Protein AF-A0A0J7YQX0-F1 (afdb_monomer)

Radius of gyration: 17.95 Å; Cα contacts (8 Å, |Δi|>4): 241; chains: 1; bounding box: 40×37×51 Å

InterPro domains:
  IPR007428 MlaA lipoprotein [PF04333] (1-190)
  IPR007428 MlaA lipoprotein [PR01805] (16-32)
  IPR007428 MlaA lipoprotein [PR01805] (67-84)
  IPR007428 MlaA lipoprotein [PR01805] (103-120)
  IPR007428 MlaA lipoprotein [PTHR30035] (2-198)

Foldseek 3Di:
DVVQQVVLVVLQVVCCVVPQVVLLVVCLVPPDPLQLLLLVQLVLLLLLQQVLVLCVLLVNNVLSVLSVVQNVCCVPVVVNRSRRVSVVVVRDDADGWQLLSCVSVPNDQADWHQHRPVGTGGPSVVVGVVVSVVPRVLVVPPPVVVSVVSVVSVSSSVVNVCVVVVVVLVVPPPDSSVVRNVVVVVVSQCRSVVNDHDDDDPPD

Mean predicted aligned error: 3.59 Å

Organism: Beta vulgaris subsp. vulgaris (NCBI:txid3555)

Solvent-accessible surface area (backbone atoms only — not comparable to full-atom values): 10814 Å² total; per-residue (Å²): 109,63,70,61,26,53,55,27,42,52,54,32,51,53,47,33,64,73,45,50,50,54,52,9,50,52,47,55,76,74,45,57,68,71,56,53,48,20,55,52,31,29,55,45,37,61,47,27,56,52,19,17,51,27,26,44,75,63,70,35,58,71,58,14,54,30,20,47,48,31,34,54,37,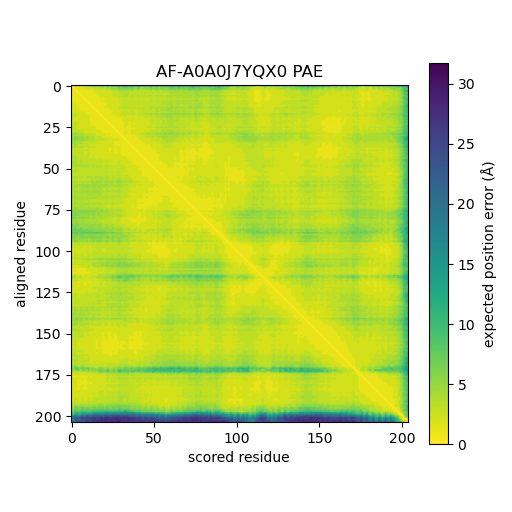9,42,62,81,11,59,59,7,38,35,71,49,23,57,80,72,69,42,64,82,79,90,43,43,52,28,38,35,40,38,65,75,67,48,66,52,69,60,73,43,38,42,62,90,77,42,79,37,29,50,37,42,51,57,12,50,50,53,51,55,72,69,34,71,65,74,71,45,81,57,57,72,60,32,53,50,53,52,49,51,52,53,36,53,52,48,33,73,40,47,68,60,49,52,53,42,68,75,68,43,94,50,56,66,62,52,52,48,53,54,47,54,54,49,53,48,27,59,46,36,77,74,61,53,76,82,82,66,97,86,118

Structure (mmCIF, N/CA/C/O backbone):
data_AF-A0A0J7YQX0-F1
#
_entry.id   AF-A0A0J7YQX0-F1
#
loop_
_atom_site.group_PDB
_atom_site.id
_atom_site.type_symbol
_atom_site.label_atom_id
_atom_site.label_alt_id
_atom_site.label_comp_id
_atom_site.label_asym_id
_atom_site.label_entity_id
_atom_site.label_seq_id
_atom_site.pdbx_PDB_ins_code
_atom_site.Cartn_x
_atom_site.Cartn_y
_atom_site.Cartn_z
_atom_site.occupancy
_atom_site.B_iso_or_equiv
_atom_site.auth_seq_id
_atom_site.auth_comp_id
_atom_site.auth_asym_id
_atom_site.auth_atom_id
_atom_site.pdbx_PDB_model_num
ATOM 1 N N . ILE A 1 1 ? -3.215 -10.839 -23.084 1.00 91.50 1 ILE A N 1
ATOM 2 C CA . ILE A 1 1 ? -3.671 -12.038 -22.327 1.00 91.50 1 ILE A CA 1
ATOM 3 C C . ILE A 1 1 ? -5.006 -11.794 -21.609 1.00 91.50 1 ILE A C 1
ATOM 5 O O . ILE A 1 1 ? -5.190 -12.178 -20.461 1.00 91.50 1 ILE A O 1
ATOM 9 N N . GLU A 1 2 ? -5.976 -11.180 -22.289 1.00 93.88 2 GLU A N 1
ATOM 10 C CA . GLU A 1 2 ? -7.196 -10.697 -21.631 1.00 93.88 2 GLU A CA 1
ATOM 11 C C . GLU A 1 2 ? -8.105 -11.816 -21.109 1.00 93.88 2 GLU A C 1
ATOM 13 O O . GLU A 1 2 ? -8.570 -11.725 -19.979 1.00 93.88 2 GLU A O 1
ATOM 18 N N . GLY A 1 3 ? -8.302 -12.893 -21.879 1.00 96.50 3 GLY A N 1
ATOM 19 C CA . GLY A 1 3 ? -9.147 -14.013 -21.449 1.00 96.50 3 GLY A CA 1
ATOM 20 C C . GLY A 1 3 ? -8.662 -14.675 -20.155 1.00 96.50 3 GLY A C 1
ATOM 21 O O . GLY A 1 3 ? -9.467 -14.969 -19.278 1.00 96.50 3 GLY A O 1
ATOM 22 N N . PHE A 1 4 ? -7.343 -14.836 -19.995 1.00 96.12 4 PHE A N 1
ATOM 23 C CA . PHE A 1 4 ? -6.754 -15.329 -18.747 1.00 96.12 4 PHE A CA 1
ATOM 24 C C . PHE A 1 4 ? -7.032 -14.372 -17.582 1.00 96.12 4 PHE A C 1
ATOM 26 O O . PHE A 1 4 ? -7.490 -14.802 -16.529 1.00 96.12 4 PHE A O 1
ATOM 33 N N . ASN A 1 5 ? -6.808 -13.072 -17.781 1.00 97.75 5 ASN A N 1
ATOM 34 C CA . ASN A 1 5 ? -6.999 -12.076 -16.731 1.00 97.75 5 ASN A CA 1
ATOM 35 C C . ASN A 1 5 ? -8.461 -11.955 -16.290 1.00 97.75 5 ASN A C 1
ATOM 37 O O . ASN A 1 5 ? -8.710 -11.846 -15.096 1.00 97.75 5 ASN A O 1
ATOM 41 N N . ARG A 1 6 ? -9.419 -12.019 -17.223 1.00 97.38 6 ARG A N 1
ATOM 42 C CA . ARG A 1 6 ? -10.851 -12.045 -16.893 1.00 97.38 6 ARG A CA 1
ATOM 43 C C . ARG A 1 6 ? -11.216 -13.294 -16.092 1.00 97.38 6 ARG A C 1
ATOM 45 O O . ARG A 1 6 ? -11.843 -13.173 -15.053 1.00 97.38 6 ARG A O 1
ATOM 52 N N . ALA A 1 7 ? -10.722 -14.468 -16.489 1.00 97.31 7 ALA A N 1
ATOM 53 C CA . ALA A 1 7 ? -10.949 -15.691 -15.719 1.00 97.31 7 ALA A CA 1
ATOM 54 C C . ALA A 1 7 ? -10.353 -15.613 -14.299 1.00 97.31 7 ALA A C 1
ATOM 56 O O . ALA A 1 7 ? -10.974 -16.055 -13.336 1.00 97.31 7 ALA A O 1
ATOM 57 N N . MET A 1 8 ? -9.155 -15.041 -14.142 1.00 97.88 8 MET A N 1
ATOM 58 C CA . MET A 1 8 ? -8.547 -14.837 -12.819 1.00 97.88 8 MET A CA 1
ATOM 59 C C . MET A 1 8 ? -9.272 -13.772 -11.995 1.00 97.88 8 MET A C 1
ATOM 61 O O . MET A 1 8 ? -9.356 -13.907 -10.774 1.00 97.88 8 MET A O 1
ATOM 65 N N . TYR A 1 9 ? -9.812 -12.744 -12.652 1.00 97.19 9 TYR A N 1
ATOM 66 C CA . TYR A 1 9 ? -10.703 -11.773 -12.033 1.00 97.19 9 TYR A CA 1
ATOM 67 C C . TYR A 1 9 ? -11.965 -12.455 -11.502 1.00 97.19 9 TYR A C 1
ATOM 69 O O . TYR A 1 9 ? -12.271 -12.277 -10.332 1.00 97.19 9 TYR A O 1
ATOM 77 N N . ASP A 1 10 ? -12.630 -13.303 -12.289 1.00 96.88 10 ASP A N 1
ATOM 78 C CA . ASP A 1 10 ? -13.847 -14.005 -11.855 1.00 96.88 10 ASP A CA 1
ATOM 79 C C . ASP A 1 10 ? -13.582 -14.909 -10.639 1.00 96.88 10 ASP A C 1
ATOM 81 O O . ASP A 1 10 ? -14.380 -14.970 -9.703 1.00 96.88 10 ASP A O 1
ATOM 85 N N . VAL A 1 11 ? -12.423 -15.580 -10.606 1.00 97.31 11 VAL A N 1
ATOM 86 C CA . VAL A 1 11 ? -11.984 -16.354 -9.432 1.00 97.31 11 VAL A CA 1
ATOM 87 C C . VAL A 1 11 ? -11.793 -15.446 -8.215 1.00 97.31 11 VAL A C 1
ATOM 89 O O . VAL A 1 11 ? -12.241 -15.785 -7.120 1.00 97.31 11 VAL A O 1
ATOM 92 N N . HIS A 1 12 ? -11.128 -14.301 -8.388 1.00 96.31 12 HIS A N 1
ATOM 93 C CA . HIS A 1 12 ? -10.911 -13.333 -7.314 1.00 96.31 12 HIS A CA 1
ATOM 94 C C . HIS A 1 12 ? -12.233 -12.753 -6.797 1.00 96.31 12 HIS A C 1
ATOM 96 O O . HIS A 1 12 ? -12.446 -12.734 -5.590 1.00 96.31 12 HIS A O 1
ATOM 102 N N . ASP A 1 13 ? -13.118 -12.317 -7.690 1.00 95.88 13 ASP A N 1
ATOM 103 C CA . ASP A 1 13 ? -14.405 -11.697 -7.370 1.00 95.88 13 ASP A CA 1
ATOM 104 C C . ASP A 1 13 ? -15.350 -12.690 -6.678 1.00 95.88 13 ASP A C 1
ATOM 106 O O . ASP A 1 13 ? -15.991 -12.352 -5.682 1.00 95.88 13 ASP A O 1
ATOM 110 N N . GLY A 1 14 ? -15.351 -13.958 -7.108 1.00 95.94 14 GLY A N 1
ATOM 111 C CA . GLY A 1 14 ? -16.077 -15.027 -6.423 1.00 95.94 14 GLY A CA 1
ATOM 112 C C . GLY A 1 14 ? -15.571 -15.271 -4.996 1.00 95.94 14 GLY A C 1
ATOM 113 O O . GLY A 1 14 ? -16.367 -15.384 -4.063 1.00 95.94 14 GLY A O 1
ATOM 114 N N . LEU A 1 15 ? -14.250 -15.314 -4.798 1.00 95.31 15 LEU A N 1
ATOM 115 C CA . LEU A 1 15 ? -13.647 -15.458 -3.468 1.00 95.31 15 LEU A CA 1
ATOM 116 C C . LEU A 1 15 ? -13.908 -14.238 -2.581 1.00 95.31 15 LEU A C 1
ATOM 118 O O . LEU A 1 15 ? -14.204 -14.393 -1.395 1.00 95.31 15 LEU A O 1
ATOM 122 N N . ASP A 1 16 ? -13.809 -13.035 -3.141 1.00 96.25 16 ASP A N 1
ATOM 123 C CA . ASP A 1 16 ? -14.085 -11.798 -2.423 1.00 96.25 16 ASP A CA 1
ATOM 124 C C . ASP A 1 16 ? -15.543 -11.753 -1.961 1.00 96.25 16 ASP A C 1
ATOM 126 O O . ASP A 1 16 ? -15.806 -11.589 -0.772 1.00 96.25 16 ASP A O 1
ATOM 130 N N . THR A 1 17 ? -16.479 -12.026 -2.869 1.00 96.12 17 THR A N 1
ATOM 131 C CA . THR A 1 17 ? -17.920 -12.031 -2.594 1.00 96.12 17 THR A CA 1
ATOM 132 C C . THR A 1 17 ? -18.304 -13.036 -1.508 1.00 96.12 17 THR A C 1
ATOM 134 O O . THR A 1 17 ? -19.142 -12.737 -0.657 1.00 96.12 17 THR A O 1
ATOM 137 N N . VAL A 1 18 ? -17.699 -14.228 -1.514 1.00 97.25 18 VAL A N 1
ATOM 138 C CA . VAL A 1 18 ? -18.051 -15.307 -0.574 1.00 97.25 18 VAL A CA 1
ATOM 139 C C . VAL A 1 18 ? -17.322 -15.180 0.765 1.00 97.25 18 VAL A C 1
ATOM 141 O O . VAL A 1 18 ? -17.871 -15.581 1.791 1.00 97.25 18 VAL A O 1
ATOM 144 N N . ILE A 1 19 ? -16.096 -14.650 0.779 1.00 96.31 19 ILE A N 1
ATOM 145 C CA . ILE A 1 19 ? -15.213 -14.710 1.952 1.00 96.31 19 ILE A CA 1
ATOM 146 C C . ILE A 1 19 ? -14.785 -13.317 2.407 1.00 96.31 19 ILE A C 1
ATOM 148 O O . ILE A 1 19 ? -15.116 -12.908 3.520 1.00 96.31 19 ILE A O 1
ATOM 152 N N . LEU A 1 20 ? -14.027 -12.589 1.584 1.00 96.50 20 LEU A N 1
ATOM 153 C CA . LEU A 1 20 ? -13.336 -11.381 2.047 1.00 96.50 20 LEU A CA 1
ATOM 154 C C . LEU A 1 20 ? -14.301 -10.223 2.313 1.00 96.50 20 LEU A C 1
ATOM 156 O O . LEU A 1 20 ? -14.214 -9.612 3.375 1.00 96.50 20 LEU A O 1
ATOM 160 N N . LYS A 1 21 ? -15.240 -9.943 1.405 1.00 97.44 21 LYS A N 1
ATOM 161 C CA . LYS A 1 21 ? -16.224 -8.859 1.537 1.00 97.44 21 LYS A CA 1
ATOM 162 C C . LYS A 1 21 ? -17.157 -9.064 2.739 1.00 97.44 21 LYS A C 1
ATOM 164 O O . LYS A 1 21 ? -17.303 -8.109 3.504 1.00 97.44 21 LYS A O 1
ATOM 169 N N . PRO A 1 22 ? -17.724 -10.261 3.006 1.00 98.25 22 PRO A N 1
ATOM 170 C CA . PRO A 1 22 ? -18.486 -10.505 4.233 1.00 98.25 22 PRO A CA 1
ATOM 171 C C . PRO A 1 22 ? -17.664 -10.314 5.512 1.00 98.25 22 PRO A C 1
ATOM 173 O O . PRO A 1 22 ? -18.127 -9.653 6.441 1.00 98.25 22 PRO A O 1
ATOM 176 N N . VAL A 1 23 ? -16.434 -10.843 5.561 1.00 98.38 23 VAL A N 1
ATOM 177 C CA . VAL A 1 23 ? -15.554 -10.703 6.736 1.00 98.38 23 VAL A CA 1
ATOM 178 C C . VAL A 1 23 ? -15.166 -9.240 6.959 1.00 98.38 23 VAL A C 1
ATOM 180 O O . VAL A 1 23 ? -15.246 -8.757 8.085 1.00 98.38 23 VAL A O 1
ATOM 183 N N . ALA A 1 24 ? -14.802 -8.521 5.898 1.00 98.19 24 ALA A N 1
ATOM 184 C CA . ALA A 1 24 ? -14.473 -7.100 5.948 1.00 98.19 24 ALA A CA 1
ATOM 185 C C . ALA A 1 24 ? -15.672 -6.241 6.368 1.00 98.19 24 ALA A C 1
ATOM 187 O O . ALA A 1 24 ? -15.513 -5.346 7.187 1.00 98.19 24 ALA A O 1
ATOM 188 N N . THR A 1 25 ? -16.875 -6.545 5.873 1.00 98.38 25 THR A N 1
ATOM 189 C CA . THR A 1 25 ? -18.111 -5.849 6.278 1.00 98.38 25 THR A CA 1
ATOM 190 C C . THR A 1 25 ? -18.422 -6.095 7.753 1.00 98.38 25 THR A C 1
ATOM 192 O O . THR A 1 25 ? -18.818 -5.180 8.466 1.00 98.38 25 THR A O 1
ATOM 195 N N . GLY A 1 26 ? -18.220 -7.326 8.235 1.00 98.31 26 GLY A N 1
ATOM 196 C CA . GLY A 1 26 ? -18.350 -7.645 9.654 1.00 98.31 26 GLY A CA 1
ATOM 197 C C . GLY A 1 26 ? -17.332 -6.891 10.510 1.00 98.31 26 GLY A C 1
ATOM 198 O O . GLY A 1 26 ? -17.709 -6.322 11.528 1.00 98.31 26 GLY A O 1
ATOM 199 N N . TYR A 1 27 ? -16.068 -6.848 10.079 1.00 98.25 27 TYR A N 1
ATOM 200 C CA . TYR A 1 27 ? -15.008 -6.077 10.733 1.00 98.25 27 TYR A CA 1
ATOM 201 C C . TYR A 1 27 ? -15.348 -4.585 10.807 1.00 98.25 27 TYR A C 1
ATOM 203 O O . TYR A 1 27 ? -15.268 -4.016 11.894 1.00 98.25 27 TYR A O 1
ATOM 211 N N . ASP A 1 28 ? -15.788 -3.998 9.693 1.00 98.12 28 ASP A N 1
ATOM 212 C CA . ASP A 1 28 ? -16.202 -2.596 9.592 1.00 98.12 28 ASP A CA 1
ATOM 213 C C . ASP A 1 28 ? -17.381 -2.280 10.527 1.00 98.12 28 ASP A C 1
ATOM 215 O O . ASP A 1 28 ? -17.372 -1.296 11.260 1.00 98.12 28 ASP A O 1
ATOM 219 N N . ALA A 1 29 ? -18.366 -3.180 10.598 1.00 98.19 29 ALA A N 1
ATOM 220 C CA . ALA A 1 29 ? -19.552 -2.994 11.429 1.00 98.19 29 ALA A CA 1
ATOM 221 C C . ALA A 1 29 ? -19.281 -3.050 12.945 1.00 98.19 29 ALA A C 1
ATOM 223 O O . ALA A 1 29 ? -20.015 -2.431 13.718 1.00 98.19 29 ALA A O 1
ATOM 224 N N . VAL A 1 30 ? -18.285 -3.823 13.393 1.00 97.94 30 VAL A N 1
ATOM 225 C CA . VAL A 1 30 ? -18.019 -4.043 14.832 1.00 97.94 30 VAL A CA 1
ATOM 226 C C . VAL A 1 30 ? -16.821 -3.261 15.363 1.00 97.94 30 VAL A C 1
ATOM 228 O O . VAL A 1 30 ? -16.671 -3.135 16.579 1.00 97.94 30 VAL A O 1
ATOM 231 N N . THR A 1 31 ? -15.959 -2.757 14.481 1.00 97.81 31 THR A N 1
ATOM 232 C CA . THR A 1 31 ? -14.709 -2.093 14.857 1.00 97.81 31 THR A CA 1
ATOM 233 C C . THR A 1 31 ? -14.851 -0.581 14.697 1.00 97.81 31 THR A C 1
ATOM 235 O O . THR A 1 31 ? -15.004 -0.111 13.573 1.00 97.81 31 THR A O 1
ATOM 238 N N . PRO A 1 32 ? -14.741 0.210 15.780 1.00 97.56 32 PRO A N 1
ATOM 239 C CA . PRO A 1 32 ? -14.777 1.666 15.684 1.00 97.56 32 PRO A CA 1
ATOM 240 C C . PRO A 1 32 ? -13.705 2.224 14.740 1.00 97.56 32 PRO A C 1
ATOM 242 O O . PRO A 1 32 ? -12.561 1.763 14.768 1.00 97.56 32 PRO A O 1
ATOM 245 N N . ASP A 1 33 ? -14.039 3.287 14.008 1.00 96.69 33 ASP A N 1
ATOM 246 C CA . ASP A 1 33 ? -13.159 3.943 13.026 1.00 96.69 33 ASP A CA 1
ATOM 247 C C . ASP A 1 33 ? -11.772 4.285 13.581 1.00 96.69 33 ASP A C 1
ATOM 249 O O . ASP A 1 33 ? -10.765 4.149 12.889 1.00 96.69 33 ASP A O 1
ATOM 253 N N . LEU A 1 34 ? -11.690 4.688 14.856 1.00 96.31 34 LEU A N 1
ATOM 254 C CA . LEU A 1 34 ? -10.418 4.992 15.519 1.00 96.31 34 LEU A CA 1
ATOM 255 C C . LEU A 1 34 ? -9.495 3.764 15.585 1.00 96.31 34 LEU A C 1
ATOM 257 O O . LEU A 1 34 ? -8.286 3.889 15.400 1.00 96.31 34 LEU A O 1
ATOM 261 N N . ILE A 1 35 ? -10.057 2.578 15.832 1.00 97.44 35 ILE A N 1
ATOM 262 C CA . ILE A 1 35 ? -9.297 1.326 15.877 1.00 97.44 35 ILE A CA 1
ATOM 263 C C . ILE A 1 35 ? -8.893 0.913 14.459 1.00 97.44 35 ILE A C 1
ATOM 265 O O . ILE A 1 35 ? -7.728 0.579 14.254 1.00 97.44 35 ILE A O 1
ATOM 269 N N . GLN A 1 36 ? -9.799 0.995 13.478 1.00 97.69 36 GLN A N 1
ATOM 270 C CA . GLN A 1 36 ? -9.478 0.700 12.071 1.00 97.69 36 GLN A CA 1
ATOM 271 C C . GLN A 1 36 ? -8.366 1.622 11.540 1.00 97.69 36 GLN A C 1
ATOM 273 O O . GLN A 1 36 ? -7.406 1.183 10.903 1.00 97.69 36 GLN A O 1
ATOM 278 N N . THR A 1 37 ? -8.438 2.909 11.886 1.00 98.12 37 THR A N 1
ATOM 279 C CA . THR A 1 37 ? -7.402 3.901 11.575 1.00 98.12 37 THR A CA 1
ATOM 280 C C . THR A 1 37 ? -6.081 3.528 12.241 1.00 98.12 37 THR A C 1
ATOM 282 O O . THR A 1 37 ? -5.043 3.542 11.587 1.00 98.12 37 THR A O 1
ATOM 285 N N . GLY A 1 38 ? -6.104 3.117 13.513 1.00 98.06 38 GLY A N 1
ATOM 286 C CA . GLY A 1 38 ? -4.910 2.664 14.224 1.00 98.06 38 GLY A CA 1
ATOM 287 C C . GLY A 1 38 ? -4.248 1.435 13.595 1.00 98.06 38 GLY A C 1
ATOM 288 O O . GLY A 1 38 ? -3.029 1.400 13.440 1.00 98.06 38 GLY A O 1
ATOM 289 N N . VAL A 1 39 ? -5.041 0.447 13.170 1.00 98.25 39 VAL A N 1
ATOM 290 C CA . VAL A 1 39 ? -4.553 -0.739 12.444 1.00 98.25 39 VAL A CA 1
ATOM 291 C C . VAL A 1 39 ? -3.959 -0.342 11.090 1.00 98.25 39 VAL A C 1
ATOM 293 O O . VAL A 1 39 ? -2.884 -0.813 10.716 1.00 98.25 39 VAL A O 1
ATOM 296 N N . THR A 1 40 ? -4.627 0.562 10.374 1.00 98.19 40 THR A N 1
ATOM 297 C CA . THR A 1 40 ? -4.147 1.106 9.097 1.00 98.19 40 THR A CA 1
ATOM 298 C C . THR A 1 40 ? -2.810 1.830 9.268 1.00 98.19 40 THR A C 1
ATOM 300 O O . THR A 1 40 ? -1.872 1.566 8.516 1.00 98.19 40 THR A O 1
ATOM 303 N N . ASN A 1 41 ? -2.685 2.678 10.291 1.00 98.06 41 ASN A N 1
ATOM 304 C CA . ASN A 1 41 ? -1.455 3.404 10.595 1.00 98.06 41 ASN A CA 1
ATOM 305 C C . ASN A 1 41 ? -0.321 2.465 11.016 1.00 98.06 41 ASN A C 1
ATOM 307 O O . ASN A 1 41 ? 0.806 2.641 10.564 1.00 98.06 41 ASN A O 1
ATOM 311 N N . PHE A 1 42 ? -0.613 1.432 11.812 1.00 98.12 42 PHE A N 1
ATOM 312 C CA . PHE A 1 42 ? 0.381 0.441 12.225 1.00 98.12 42 PHE A CA 1
ATOM 313 C C . PHE A 1 42 ? 1.030 -0.241 11.012 1.00 98.12 42 PHE A C 1
ATOM 315 O O . PHE A 1 42 ? 2.255 -0.314 10.908 1.00 98.12 42 PHE A O 1
ATOM 322 N N . PHE A 1 43 ? 0.219 -0.699 10.052 1.00 97.81 43 PHE A N 1
ATOM 323 C CA . PHE A 1 43 ? 0.742 -1.317 8.833 1.00 97.81 43 PHE A CA 1
ATOM 324 C C . PHE A 1 43 ? 1.392 -0.315 7.878 1.00 97.81 43 PHE A C 1
ATOM 326 O O . PHE A 1 43 ? 2.380 -0.662 7.227 1.00 97.81 43 PHE A O 1
ATOM 333 N N . ALA A 1 44 ? 0.895 0.921 7.823 1.00 96.81 44 ALA A N 1
ATOM 334 C CA . ALA A 1 44 ? 1.556 1.994 7.093 1.00 96.81 44 ALA A CA 1
ATOM 335 C C . ALA A 1 44 ? 2.951 2.283 7.664 1.00 96.81 44 ALA A C 1
ATOM 337 O O . ALA A 1 44 ? 3.902 2.333 6.904 1.00 96.81 44 ALA A O 1
ATOM 338 N N . ASN A 1 45 ? 3.103 2.361 8.988 1.00 97.62 45 ASN A N 1
ATOM 339 C CA . ASN A 1 45 ? 4.388 2.593 9.648 1.00 97.62 45 ASN A CA 1
ATOM 340 C C . ASN A 1 45 ? 5.410 1.480 9.357 1.00 97.62 45 ASN A C 1
ATOM 342 O O . ASN A 1 45 ? 6.593 1.754 9.188 1.00 97.62 45 ASN A O 1
ATOM 346 N N . ILE A 1 46 ? 4.961 0.222 9.263 1.00 96.31 46 ILE A N 1
ATOM 347 C CA . ILE A 1 46 ? 5.812 -0.888 8.803 1.00 96.31 46 ILE A CA 1
ATOM 348 C C . ILE A 1 46 ? 6.236 -0.678 7.343 1.00 96.31 46 ILE A C 1
ATOM 350 O O . ILE A 1 46 ? 7.405 -0.863 7.006 1.00 96.31 46 ILE A O 1
ATOM 354 N N . SER A 1 47 ? 5.291 -0.289 6.488 1.00 96.12 47 SER A N 1
ATOM 355 C CA . SER A 1 47 ? 5.528 -0.094 5.053 1.00 96.12 47 SER A CA 1
ATOM 356 C C . SER A 1 47 ? 6.442 1.106 4.778 1.00 96.12 47 SER A C 1
ATOM 358 O O . SER A 1 47 ? 7.289 1.023 3.895 1.00 96.12 47 SER A O 1
ATOM 360 N N . ASP A 1 48 ? 6.359 2.164 5.594 1.00 96.75 48 ASP A N 1
ATOM 361 C CA . ASP A 1 48 ? 7.168 3.385 5.486 1.00 96.75 48 ASP A CA 1
ATOM 362 C C . ASP A 1 48 ? 8.687 3.087 5.568 1.00 96.75 48 ASP A C 1
ATOM 364 O O . ASP A 1 48 ? 9.496 3.828 5.011 1.00 96.75 48 ASP A O 1
ATOM 368 N N . ILE A 1 49 ? 9.098 1.967 6.187 1.00 95.56 49 ILE A N 1
ATOM 369 C CA . ILE A 1 49 ? 10.496 1.492 6.179 1.00 95.56 49 ILE A CA 1
ATOM 370 C C . ILE A 1 49 ? 10.947 1.162 4.749 1.00 95.56 49 ILE A C 1
ATOM 372 O O . ILE A 1 49 ? 12.029 1.570 4.317 1.00 95.56 49 ILE A O 1
ATOM 376 N N . MET A 1 50 ? 10.117 0.421 4.014 1.00 95.94 50 MET A N 1
ATOM 377 C CA . MET A 1 50 ? 10.394 0.047 2.629 1.00 95.94 50 MET A CA 1
ATOM 378 C C . MET A 1 50 ? 10.203 1.234 1.688 1.00 95.94 50 MET A C 1
ATOM 380 O O . MET A 1 50 ? 11.020 1.408 0.784 1.00 95.94 50 MET A O 1
ATOM 384 N N . THR A 1 51 ? 9.217 2.098 1.945 1.00 97.31 51 THR A N 1
ATOM 385 C CA . THR A 1 51 ? 9.052 3.379 1.243 1.00 97.31 51 THR A CA 1
ATOM 386 C C . THR A 1 51 ? 10.331 4.205 1.320 1.00 97.31 51 THR A C 1
ATOM 388 O O . THR A 1 51 ? 10.850 4.633 0.292 1.00 97.31 51 THR A O 1
ATOM 391 N N . ALA A 1 52 ? 10.914 4.363 2.512 1.00 97.50 52 ALA A N 1
ATOM 392 C CA . ALA A 1 52 ? 12.159 5.101 2.680 1.00 97.50 52 ALA A CA 1
ATOM 393 C C . ALA A 1 52 ? 13.329 4.495 1.885 1.00 97.50 52 ALA A C 1
ATOM 395 O O . ALA A 1 52 ? 14.114 5.225 1.272 1.00 97.50 52 ALA A O 1
ATOM 396 N N . ALA A 1 53 ? 13.450 3.164 1.882 1.00 97.19 53 ALA A N 1
ATOM 397 C CA . ALA A 1 53 ? 14.479 2.464 1.117 1.00 97.19 53 ALA A CA 1
ATOM 398 C C . ALA A 1 53 ? 14.289 2.654 -0.397 1.00 97.19 53 ALA A C 1
ATOM 400 O O . ALA A 1 53 ? 15.249 2.969 -1.101 1.00 97.19 53 ALA A O 1
ATOM 401 N N . ASN A 1 54 ? 13.057 2.528 -0.894 1.00 98.12 54 ASN A N 1
ATOM 402 C CA . ASN A 1 54 ? 12.728 2.761 -2.299 1.00 98.12 54 ASN A CA 1
ATOM 403 C C . ASN A 1 54 ? 12.966 4.218 -2.700 1.00 98.12 54 ASN A C 1
ATOM 405 O O . ASN A 1 54 ? 13.613 4.462 -3.714 1.00 98.12 54 ASN A O 1
ATOM 409 N N . ASN A 1 55 ? 12.580 5.182 -1.864 1.00 98.25 55 ASN A N 1
ATOM 410 C CA . ASN A 1 55 ? 12.897 6.592 -2.070 1.00 98.25 55 ASN A CA 1
ATOM 411 C C . ASN A 1 55 ? 14.401 6.827 -2.227 1.00 98.25 55 ASN A C 1
ATOM 413 O O . ASN A 1 55 ? 14.842 7.547 -3.126 1.00 98.25 55 ASN A O 1
ATOM 417 N N . LEU A 1 56 ? 15.217 6.182 -1.392 1.00 97.75 56 LEU A N 1
ATOM 418 C CA . LEU A 1 56 ? 16.666 6.262 -1.519 1.00 97.75 56 LEU A CA 1
ATOM 419 C C . LEU A 1 56 ? 17.157 5.642 -2.838 1.00 97.75 56 LEU A C 1
ATOM 421 O O . LEU A 1 56 ? 17.963 6.262 -3.533 1.00 97.75 56 LEU A O 1
ATOM 425 N N . PHE A 1 57 ? 16.653 4.462 -3.214 1.00 97.81 57 PHE A N 1
ATOM 426 C CA . PHE A 1 57 ? 17.012 3.799 -4.473 1.00 97.81 57 PHE A CA 1
ATOM 427 C C . PHE A 1 57 ? 16.554 4.556 -5.718 1.00 97.81 57 PHE A C 1
ATOM 429 O O . PHE A 1 57 ? 17.195 4.448 -6.759 1.00 97.81 57 PHE A O 1
ATOM 436 N N . GLN A 1 58 ? 15.491 5.345 -5.619 1.00 98.00 58 GLN A N 1
ATOM 437 C CA . GLN A 1 58 ? 15.014 6.224 -6.683 1.00 98.00 58 GLN A CA 1
ATOM 438 C C . GLN A 1 58 ? 15.749 7.573 -6.723 1.00 98.00 58 GLN A C 1
ATOM 440 O O . GLN A 1 58 ? 15.465 8.407 -7.579 1.00 98.00 58 GLN A O 1
ATOM 445 N N . GLY A 1 59 ? 16.704 7.811 -5.816 1.00 97.69 59 GLY A N 1
ATOM 446 C CA . GLY A 1 59 ? 17.472 9.055 -5.774 1.00 97.69 59 GLY A CA 1
ATOM 447 C C . GLY A 1 59 ? 16.721 10.232 -5.142 1.00 97.69 59 GLY A C 1
ATOM 448 O O . GLY A 1 59 ? 17.050 11.383 -5.426 1.00 97.69 59 GLY A O 1
ATOM 449 N N . LYS A 1 60 ? 15.747 9.964 -4.261 1.00 97.62 60 LYS A N 1
ATOM 450 C CA . LYS A 1 60 ? 14.920 10.954 -3.547 1.00 97.62 60 LYS A CA 1
ATOM 451 C C . LYS A 1 60 ? 15.308 11.042 -2.052 1.00 97.62 60 LYS A C 1
ATOM 453 O O . LYS A 1 60 ? 14.497 10.742 -1.174 1.00 97.62 60 LYS A O 1
ATOM 458 N N . PRO A 1 61 ? 16.534 11.485 -1.690 1.00 97.19 61 PRO A N 1
ATOM 459 C CA . PRO A 1 61 ? 17.032 11.411 -0.310 1.00 97.19 61 PRO A CA 1
ATOM 460 C C . PRO A 1 61 ? 16.223 12.247 0.690 1.00 97.19 61 PRO A C 1
ATOM 462 O O . PRO A 1 61 ? 16.108 11.868 1.851 1.00 97.19 61 PRO A O 1
ATOM 465 N N . LYS A 1 62 ? 15.634 13.372 0.259 1.00 97.06 62 LYS A N 1
ATOM 466 C CA . LYS A 1 62 ? 14.772 14.194 1.124 1.00 97.06 62 LYS A CA 1
ATOM 467 C C . LYS A 1 62 ? 13.512 13.430 1.546 1.00 97.06 62 LYS A C 1
ATOM 469 O O . LYS A 1 62 ? 13.146 13.483 2.716 1.00 97.06 62 LYS A O 1
ATOM 474 N N . GLN A 1 63 ? 12.884 12.722 0.608 1.00 97.44 63 GLN A N 1
ATOM 475 C CA . GLN A 1 63 ? 11.688 11.920 0.873 1.00 97.44 63 GLN A CA 1
ATOM 476 C C . GLN A 1 63 ? 12.043 10.722 1.759 1.00 97.44 63 GLN A C 1
ATOM 478 O O . GLN A 1 63 ? 11.423 10.537 2.799 1.00 97.44 63 GLN A O 1
ATOM 483 N N . ALA A 1 64 ? 13.151 10.031 1.457 1.00 97.62 64 ALA A N 1
ATOM 484 C CA . ALA A 1 64 ? 13.661 8.935 2.284 1.00 97.62 64 ALA A CA 1
ATOM 485 C C . ALA A 1 64 ? 13.885 9.348 3.750 1.00 97.62 64 ALA A C 1
ATOM 487 O O . ALA A 1 64 ? 13.475 8.643 4.668 1.00 97.62 64 ALA A O 1
ATOM 488 N N . VAL A 1 65 ? 14.512 10.507 3.990 1.00 96.88 65 VAL A N 1
ATOM 489 C CA . VAL A 1 65 ? 14.713 11.028 5.355 1.00 96.88 65 VAL A CA 1
ATOM 490 C C . VAL A 1 65 ? 13.386 11.409 6.016 1.00 96.88 65 VAL A C 1
ATOM 492 O O . VAL A 1 65 ? 13.231 11.162 7.212 1.00 96.88 65 VAL A O 1
ATOM 495 N N . SER A 1 66 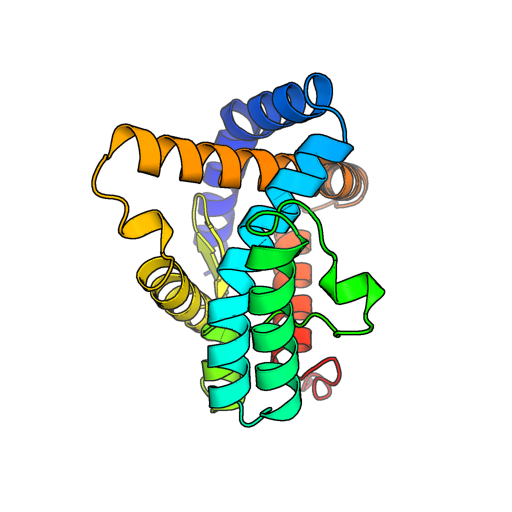? 12.432 11.976 5.265 1.00 97.31 66 SER A N 1
ATOM 496 C CA . SER A 1 66 ? 11.082 12.262 5.775 1.00 97.31 66 SER A CA 1
ATOM 497 C C . SER A 1 66 ? 10.411 10.982 6.267 1.00 97.31 66 SER A C 1
ATOM 499 O O . SER A 1 66 ? 10.015 10.918 7.429 1.00 97.31 66 SER A O 1
ATOM 501 N N . ASP A 1 67 ? 10.366 9.937 5.437 1.00 97.62 67 ASP A N 1
ATOM 502 C CA . ASP A 1 67 ? 9.699 8.675 5.770 1.00 97.62 67 ASP A CA 1
ATOM 503 C C . ASP A 1 67 ? 10.406 7.927 6.910 1.00 97.62 67 ASP A C 1
ATOM 505 O O . ASP A 1 67 ? 9.743 7.435 7.821 1.00 97.62 67 ASP A O 1
ATOM 509 N N . LEU A 1 68 ? 11.746 7.924 6.964 1.00 97.00 68 LEU A N 1
ATOM 510 C CA . LEU A 1 68 ? 12.473 7.411 8.137 1.00 97.00 68 LEU A CA 1
ATOM 511 C C . LEU A 1 68 ? 12.132 8.191 9.411 1.00 97.00 68 LEU A C 1
ATOM 513 O O . LEU A 1 68 ? 11.978 7.602 10.483 1.00 97.00 68 LEU A O 1
ATOM 517 N N . GLY A 1 69 ? 12.001 9.515 9.302 1.00 97.69 69 GLY A N 1
ATOM 518 C CA . GLY A 1 69 ? 11.531 10.369 10.387 1.00 97.69 69 GLY A CA 1
ATOM 519 C C . GLY A 1 69 ? 10.124 9.981 10.838 1.00 97.69 69 GLY A C 1
ATOM 520 O O . GLY A 1 69 ? 9.883 9.864 12.042 1.00 97.69 69 GLY A O 1
ATOM 521 N N . ARG A 1 70 ? 9.220 9.708 9.887 1.00 98.12 70 ARG A N 1
ATOM 522 C CA . ARG A 1 70 ? 7.866 9.220 10.174 1.00 98.12 70 ARG A CA 1
ATOM 523 C C . ARG A 1 70 ? 7.910 7.904 10.935 1.00 98.12 70 ARG A C 1
ATOM 525 O O . ARG A 1 70 ? 7.305 7.834 12.000 1.00 98.12 70 ARG A O 1
ATOM 532 N N . VAL A 1 71 ? 8.687 6.924 10.468 1.00 97.81 71 VAL A N 1
ATOM 533 C CA . VAL A 1 71 ? 8.868 5.634 11.155 1.00 97.81 71 VAL A CA 1
ATOM 534 C C . VAL A 1 71 ? 9.357 5.839 12.587 1.00 97.81 71 VAL A C 1
ATOM 536 O O . VAL A 1 71 ? 8.796 5.265 13.520 1.00 97.81 71 VAL A O 1
ATOM 539 N N . ALA A 1 72 ? 10.382 6.670 12.793 1.00 97.94 72 ALA A N 1
ATOM 540 C CA . ALA A 1 72 ? 10.940 6.918 14.119 1.00 97.94 72 ALA A CA 1
ATOM 541 C C . ALA A 1 72 ? 9.915 7.566 15.065 1.00 97.94 72 ALA A C 1
ATOM 543 O O . ALA A 1 72 ? 9.729 7.104 16.194 1.00 97.94 72 ALA A O 1
ATOM 544 N N . VAL A 1 73 ? 9.219 8.609 14.604 1.00 98.12 73 VAL A N 1
ATOM 545 C CA . VAL A 1 73 ? 8.216 9.342 15.389 1.00 98.12 73 VAL A CA 1
ATOM 546 C C . VAL A 1 73 ? 7.004 8.466 15.690 1.00 98.12 73 VAL A C 1
ATOM 548 O O . VAL A 1 73 ? 6.606 8.338 16.846 1.00 98.12 73 VAL A O 1
ATOM 551 N N . ASN A 1 74 ? 6.435 7.819 14.679 1.00 98.06 74 ASN A N 1
ATOM 552 C CA . ASN A 1 74 ? 5.232 7.010 14.830 1.00 98.06 74 ASN A CA 1
ATOM 553 C C . ASN A 1 74 ? 5.514 5.740 15.646 1.00 98.06 74 ASN A C 1
ATOM 555 O O . ASN A 1 74 ? 4.697 5.353 16.479 1.00 98.06 74 ASN A O 1
ATOM 559 N N . SER A 1 75 ? 6.704 5.145 15.530 1.00 97.81 75 SER A N 1
ATOM 560 C CA . SER A 1 75 ? 7.071 3.990 16.358 1.00 97.81 75 SER A CA 1
ATOM 561 C C . SER A 1 75 ? 7.272 4.343 17.836 1.00 97.81 75 SER A C 1
ATOM 563 O O . SER A 1 75 ? 6.996 3.512 18.701 1.00 97.81 75 SER A O 1
ATOM 565 N N . THR A 1 76 ? 7.725 5.563 18.142 1.00 97.38 76 THR A N 1
ATOM 566 C CA . THR A 1 76 ? 8.021 6.002 19.517 1.00 97.38 76 THR A CA 1
ATOM 567 C C . THR A 1 76 ? 6.858 6.766 20.149 1.00 97.38 76 THR A C 1
ATOM 569 O O . THR A 1 76 ? 6.239 6.285 21.094 1.00 97.38 76 THR A O 1
ATOM 572 N N . ILE A 1 77 ? 6.536 7.943 19.614 1.00 96.94 77 ILE A N 1
ATOM 573 C CA . ILE A 1 77 ? 5.465 8.830 20.083 1.00 96.94 77 ILE A CA 1
ATOM 574 C C . ILE A 1 77 ? 4.101 8.276 19.671 1.00 96.94 77 ILE A C 1
ATOM 576 O O . ILE A 1 77 ? 3.152 8.302 20.450 1.00 96.94 77 ILE A O 1
ATOM 580 N N . GLY A 1 78 ? 4.013 7.736 18.455 1.00 96.00 78 GLY A N 1
ATOM 581 C CA . GLY A 1 78 ? 2.782 7.185 17.895 1.00 96.00 78 GLY A CA 1
ATOM 582 C C . GLY A 1 78 ? 2.400 5.790 18.399 1.00 96.00 78 GLY A C 1
ATOM 583 O O . GLY A 1 78 ? 1.466 5.196 17.871 1.00 96.00 78 GLY A O 1
ATOM 584 N N . ILE A 1 79 ? 3.103 5.251 19.403 1.00 96.88 79 ILE A N 1
ATOM 585 C CA . ILE A 1 79 ? 2.874 3.912 19.970 1.00 96.88 79 ILE A CA 1
ATOM 586 C C . ILE A 1 79 ? 2.935 2.831 18.880 1.00 96.88 79 ILE A C 1
ATOM 588 O O . ILE A 1 79 ? 1.916 2.287 18.456 1.00 96.88 79 ILE A O 1
ATOM 592 N N . LEU A 1 80 ? 4.150 2.525 18.409 1.00 95.25 80 LEU A N 1
ATOM 593 C CA . LEU A 1 80 ? 4.405 1.527 17.355 1.00 95.25 80 LEU A CA 1
ATOM 594 C C . LEU A 1 80 ? 3.690 1.813 16.020 1.00 95.25 80 LEU A C 1
ATOM 596 O O . LEU A 1 80 ? 3.540 0.922 15.189 1.00 95.25 80 LEU A O 1
ATOM 600 N N . GLY A 1 81 ? 3.268 3.055 15.805 1.00 95.69 81 GLY A N 1
ATOM 601 C CA . GLY A 1 81 ? 2.577 3.496 14.603 1.00 95.69 81 GLY A CA 1
ATOM 602 C C . GLY A 1 81 ? 1.060 3.430 14.670 1.00 95.69 81 GLY A C 1
ATOM 603 O O . GLY A 1 81 ? 0.430 3.673 13.655 1.00 95.69 81 GLY A O 1
ATOM 604 N N . ILE A 1 82 ? 0.450 3.152 15.825 1.00 97.44 82 ILE A N 1
ATOM 605 C CA . ILE A 1 82 ? -1.015 3.222 15.971 1.00 97.44 82 ILE A CA 1
ATOM 606 C C . ILE A 1 82 ? -1.512 4.661 15.737 1.00 97.44 82 ILE A C 1
ATOM 608 O O . ILE A 1 82 ? -2.533 4.888 15.086 1.00 97.44 82 ILE A O 1
ATOM 612 N N . PHE A 1 83 ? -0.770 5.652 16.224 1.00 97.69 83 PHE A N 1
ATOM 613 C CA . PHE A 1 83 ? -1.063 7.068 16.032 1.00 97.69 83 PHE A CA 1
ATOM 614 C C . PHE A 1 83 ? -0.066 7.699 15.061 1.00 97.69 83 PHE A C 1
ATOM 616 O O . PHE A 1 83 ? 1.146 7.576 15.231 1.00 97.69 83 PHE A O 1
ATOM 623 N N . ASP A 1 84 ? -0.573 8.431 14.069 1.00 96.62 84 ASP A N 1
ATOM 624 C CA . ASP A 1 84 ? 0.256 9.159 13.105 1.00 96.62 84 ASP A CA 1
ATOM 625 C C . ASP A 1 84 ? 0.668 10.542 13.643 1.00 96.62 84 ASP A C 1
ATOM 627 O O . ASP A 1 84 ? 0.179 11.589 13.213 1.00 96.62 84 ASP A O 1
ATOM 631 N N . ALA A 1 85 ? 1.560 10.544 14.634 1.00 96.62 85 ALA A N 1
ATOM 632 C CA . ALA A 1 85 ? 2.105 11.765 15.222 1.00 96.62 85 ALA A CA 1
ATOM 633 C C . ALA A 1 85 ? 2.974 12.554 14.225 1.00 96.62 85 ALA A C 1
ATOM 635 O O . ALA A 1 85 ? 3.015 13.785 14.274 1.00 96.62 85 ALA A O 1
ATOM 636 N N . ALA A 1 86 ? 3.637 11.859 13.299 1.00 96.62 86 ALA A N 1
ATOM 637 C CA . ALA A 1 86 ? 4.544 12.448 12.324 1.00 96.62 86 ALA A CA 1
ATOM 638 C C . ALA A 1 86 ? 3.849 13.444 11.383 1.00 96.62 86 ALA A C 1
ATOM 640 O O . ALA A 1 86 ? 4.398 14.512 11.102 1.00 96.62 86 ALA A O 1
ATOM 641 N N . SER A 1 87 ? 2.617 13.147 10.958 1.00 94.81 87 SER A N 1
ATOM 642 C CA . SER A 1 87 ? 1.821 14.066 10.133 1.00 94.81 87 SER A CA 1
ATOM 643 C C . SER A 1 87 ? 1.545 15.397 10.840 1.00 94.81 87 SER A C 1
ATOM 645 O O . SER A 1 87 ? 1.668 16.458 10.23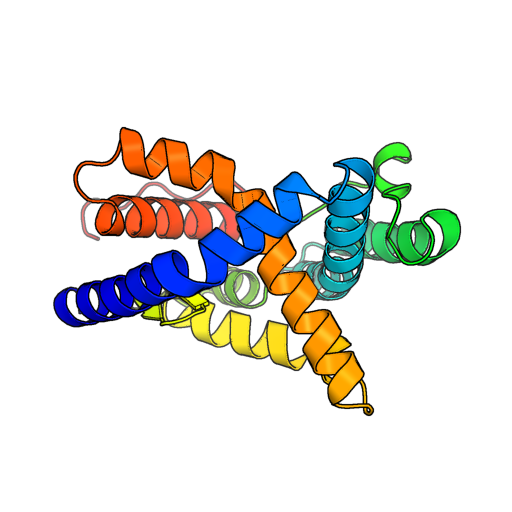0 1.00 94.81 87 SER A O 1
ATOM 647 N N . GLY A 1 88 ? 1.267 15.374 12.149 1.00 93.88 88 GLY A N 1
ATOM 648 C CA . GLY A 1 88 ? 1.096 16.593 12.953 1.00 93.88 88 GLY A CA 1
ATOM 649 C C . GLY A 1 88 ? 2.372 17.436 13.086 1.00 93.88 88 GLY A C 1
ATOM 650 O O . GLY A 1 88 ? 2.296 18.621 13.402 1.00 93.88 88 GLY A O 1
ATOM 651 N N . MET A 1 89 ? 3.538 16.844 12.813 1.00 95.12 89 MET A N 1
ATOM 652 C CA . MET A 1 89 ? 4.844 17.510 12.812 1.00 95.12 89 MET A CA 1
ATOM 653 C C . MET A 1 89 ? 5.266 18.001 11.416 1.00 95.12 89 MET A C 1
ATOM 655 O O . MET A 1 89 ? 6.364 18.533 11.267 1.00 95.12 89 MET A O 1
ATOM 659 N N . GLY A 1 90 ? 4.412 17.836 10.399 1.00 94.44 90 GLY A N 1
ATOM 660 C CA . GLY A 1 90 ? 4.685 18.265 9.025 1.00 94.44 90 GLY A CA 1
ATOM 661 C C . GLY A 1 90 ? 5.603 17.327 8.238 1.00 94.44 90 GLY A C 1
ATOM 662 O O . GLY A 1 90 ? 6.148 17.739 7.217 1.00 94.44 90 GLY A O 1
ATOM 663 N N . LEU A 1 91 ? 5.797 16.084 8.695 1.00 94.81 91 LEU A N 1
ATOM 664 C CA . LEU A 1 91 ? 6.530 15.076 7.931 1.00 94.81 91 LEU A CA 1
ATOM 665 C C . LEU A 1 91 ? 5.620 14.496 6.845 1.00 94.81 91 LEU A C 1
ATOM 667 O O . LEU A 1 91 ? 4.681 13.755 7.141 1.00 94.81 91 LEU A O 1
ATOM 671 N N . GLU A 1 92 ? 5.901 14.838 5.591 1.00 93.06 92 GLU A N 1
ATOM 672 C CA . GLU A 1 92 ? 5.164 14.349 4.424 1.00 93.06 92 GLU A CA 1
ATOM 673 C C . GLU A 1 92 ? 5.313 12.831 4.288 1.00 93.06 92 GLU A C 1
ATOM 675 O O . GLU A 1 92 ? 6.414 12.296 4.456 1.00 93.06 92 GLU A O 1
ATOM 680 N N . LYS A 1 93 ? 4.192 12.157 4.006 1.00 91.62 93 LYS A N 1
ATOM 681 C CA . LYS A 1 93 ? 4.126 10.720 3.733 1.00 91.62 93 LYS A CA 1
ATOM 682 C C . LYS A 1 93 ? 4.240 10.473 2.233 1.00 91.62 93 LYS A C 1
ATOM 684 O O . LYS 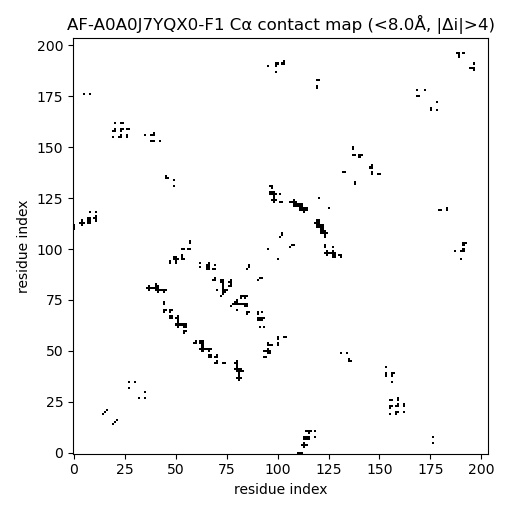A 1 93 ? 3.522 11.111 1.464 1.00 91.62 93 LYS A O 1
ATOM 689 N N . HIS A 1 94 ? 5.055 9.499 1.853 1.00 95.69 94 HIS A N 1
ATOM 690 C CA . HIS A 1 94 ? 5.187 9.026 0.476 1.00 95.69 94 HIS A CA 1
ATOM 691 C C . HIS A 1 94 ? 4.711 7.572 0.361 1.00 95.69 94 HIS A C 1
ATOM 693 O O . HIS A 1 94 ? 4.504 6.895 1.370 1.00 95.69 94 HIS A O 1
ATOM 699 N N . ASP A 1 95 ? 4.503 7.101 -0.866 1.00 93.88 95 ASP A N 1
ATOM 700 C CA . ASP A 1 95 ? 4.060 5.733 -1.149 1.00 93.88 95 ASP A CA 1
ATOM 701 C C . ASP A 1 95 ? 4.900 5.151 -2.289 1.00 93.88 95 ASP A C 1
ATOM 703 O O . ASP A 1 95 ? 4.639 5.402 -3.465 1.00 93.88 95 ASP A O 1
ATOM 707 N N . GLU A 1 96 ? 5.951 4.418 -1.922 1.00 97.38 96 GLU A N 1
ATOM 708 C CA . GLU A 1 96 ? 6.994 3.946 -2.829 1.00 97.38 96 GLU A CA 1
ATOM 709 C C . GLU A 1 96 ? 7.251 2.457 -2.627 1.00 97.38 96 GLU A C 1
ATOM 711 O O . GLU A 1 96 ? 7.527 1.989 -1.522 1.00 97.38 96 GLU A O 1
ATOM 716 N N . ASP A 1 97 ? 7.226 1.713 -3.726 1.00 97.38 97 ASP A N 1
ATOM 717 C CA . ASP A 1 97 ? 7.426 0.265 -3.736 1.00 97.38 97 ASP A CA 1
ATOM 718 C C . ASP A 1 97 ? 8.524 -0.147 -4.718 1.00 97.38 97 ASP A C 1
ATOM 720 O O . ASP A 1 97 ? 8.974 0.633 -5.566 1.00 97.38 97 ASP A O 1
ATOM 724 N N . PHE A 1 98 ? 8.973 -1.399 -4.622 1.00 97.69 98 PHE A N 1
ATOM 725 C CA . PHE A 1 98 ? 10.067 -1.870 -5.467 1.00 97.69 98 PHE A CA 1
ATOM 726 C C . PHE A 1 98 ? 9.697 -1.898 -6.961 1.00 97.69 98 PHE A C 1
ATOM 728 O O . PHE A 1 98 ? 10.562 -1.743 -7.826 1.00 97.69 98 PHE A O 1
ATOM 735 N N . GLY A 1 99 ? 8.408 -2.042 -7.288 1.00 97.75 99 GLY A N 1
ATOM 736 C CA . GLY A 1 99 ? 7.899 -1.922 -8.655 1.00 97.75 99 GLY A CA 1
ATOM 737 C C . GLY A 1 99 ? 8.089 -0.517 -9.231 1.00 97.75 99 GLY A C 1
ATOM 738 O O . GLY A 1 99 ? 8.516 -0.382 -10.381 1.00 97.75 99 GLY A O 1
ATOM 739 N N . GLN A 1 100 ? 7.836 0.519 -8.426 1.00 98.00 100 GLN A N 1
ATOM 740 C CA . GLN A 1 100 ? 8.095 1.917 -8.784 1.00 98.00 100 GLN A CA 1
ATOM 741 C C . GLN A 1 100 ? 9.587 2.161 -8.980 1.00 98.00 100 GLN A C 1
ATOM 743 O O . GLN A 1 100 ? 9.984 2.674 -10.026 1.00 98.00 100 GLN A O 1
ATOM 748 N N . THR A 1 101 ? 10.419 1.675 -8.053 1.00 97.94 101 THR A N 1
ATOM 749 C CA . THR A 1 101 ? 11.880 1.753 -8.161 1.00 97.94 101 THR A CA 1
ATOM 750 C C . THR A 1 101 ? 12.369 1.162 -9.481 1.00 97.94 101 THR A C 1
ATOM 752 O O . THR A 1 101 ? 13.072 1.831 -10.235 1.00 97.94 101 THR A O 1
ATOM 755 N N . MET A 1 102 ? 11.942 -0.052 -9.835 1.00 98.06 102 MET A N 1
ATOM 756 C CA . MET A 1 102 ? 12.276 -0.645 -11.135 1.00 98.06 102 MET A CA 1
ATOM 757 C C . MET A 1 102 ? 11.813 0.224 -12.316 1.00 98.06 102 MET A C 1
ATOM 759 O O . MET A 1 102 ? 12.542 0.356 -13.299 1.00 98.06 102 MET A O 1
ATOM 763 N N . GLY A 1 103 ? 10.631 0.836 -12.219 1.00 97.25 103 GLY A N 1
ATOM 764 C CA . GLY A 1 103 ? 10.111 1.761 -13.225 1.00 97.25 103 GLY A CA 1
ATOM 765 C C . GLY A 1 103 ? 10.985 3.000 -13.421 1.00 97.25 103 GLY A C 1
ATOM 766 O O . GLY A 1 103 ? 11.304 3.333 -14.562 1.00 97.25 103 GLY A O 1
ATOM 767 N N . VAL A 1 104 ? 11.438 3.628 -12.332 1.00 96.81 104 VAL A N 1
ATOM 768 C CA . VAL A 1 104 ? 12.359 4.781 -12.363 1.00 96.81 104 VAL A CA 1
ATOM 769 C C . VAL A 1 104 ? 13.682 4.420 -13.043 1.00 96.81 104 VAL A C 1
ATOM 771 O O . VAL A 1 104 ? 14.226 5.212 -13.810 1.00 96.81 104 VAL A O 1
ATOM 774 N N . TRP A 1 105 ? 14.165 3.194 -12.840 1.00 96.88 105 TRP A N 1
ATOM 775 C CA . TRP A 1 105 ? 15.375 2.674 -13.486 1.00 96.88 105 TRP A CA 1
ATOM 776 C C . TRP A 1 105 ? 15.149 2.129 -14.909 1.00 96.88 105 TRP A C 1
ATOM 778 O O . TRP A 1 105 ? 16.043 1.510 -15.486 1.00 96.88 105 TRP A O 1
ATOM 788 N N . GLY A 1 106 ? 13.980 2.377 -15.507 1.00 95.44 106 GLY A N 1
ATOM 789 C CA . GLY A 1 106 ? 13.700 2.080 -16.914 1.00 95.44 106 GLY A CA 1
ATOM 790 C C . GLY A 1 106 ? 13.222 0.656 -17.197 1.00 95.44 106 GLY A C 1
ATOM 791 O O . GLY A 1 106 ? 13.117 0.270 -18.362 1.00 95.44 106 GLY A O 1
ATOM 792 N N . VAL A 1 107 ? 12.900 -0.138 -16.172 1.00 97.44 107 VAL A N 1
ATOM 793 C CA . VAL A 1 107 ? 12.239 -1.431 -16.379 1.00 97.44 107 VAL A CA 1
ATOM 794 C C . VAL A 1 107 ? 10.803 -1.172 -16.837 1.00 97.44 107 VAL A C 1
ATOM 796 O O . VAL A 1 107 ? 9.987 -0.597 -16.108 1.00 97.44 107 VAL A O 1
ATOM 799 N N . GLY A 1 108 ? 10.492 -1.608 -18.059 1.00 95.19 108 GLY A N 1
ATOM 800 C CA . GLY A 1 108 ? 9.144 -1.524 -18.617 1.00 95.19 108 GLY A CA 1
ATOM 801 C C . GLY A 1 108 ? 8.129 -2.304 -17.780 1.00 95.19 108 GLY A C 1
ATOM 802 O O . GLY A 1 108 ? 8.472 -3.283 -17.121 1.00 95.19 108 GLY A O 1
ATOM 803 N N . GLU A 1 109 ? 6.866 -1.884 -17.811 1.00 94.88 109 GLU A N 1
ATOM 804 C CA . GLU A 1 109 ? 5.795 -2.533 -17.044 1.00 94.88 109 GLU A CA 1
ATOM 805 C C . GLU A 1 109 ? 5.574 -4.005 -17.440 1.00 94.88 109 GLU A C 1
ATOM 807 O O . GLU A 1 109 ? 5.326 -4.866 -16.589 1.00 94.88 109 GLU A O 1
ATOM 812 N N . GLY A 1 110 ? 5.741 -4.318 -18.727 1.00 94.94 110 GLY A N 1
ATOM 813 C CA . GLY A 1 110 ? 5.418 -5.626 -19.284 1.00 94.94 110 GLY A CA 1
ATOM 814 C C . GLY A 1 110 ? 3.908 -5.857 -19.364 1.00 94.94 110 GLY A C 1
ATOM 815 O O . GLY A 1 110 ? 3.109 -4.930 -19.287 1.00 94.94 110 GLY A O 1
ATOM 816 N N . ALA A 1 111 ? 3.494 -7.111 -19.543 1.00 95.94 111 ALA A N 1
ATOM 817 C CA . ALA A 1 111 ? 2.076 -7.424 -19.684 1.00 95.94 111 ALA A CA 1
ATOM 818 C C . ALA A 1 111 ? 1.290 -7.142 -18.391 1.00 95.94 111 ALA A C 1
ATOM 820 O O . ALA A 1 111 ? 1.741 -7.453 -17.287 1.00 95.94 111 ALA A O 1
ATOM 821 N N . TYR A 1 112 ? 0.067 -6.640 -18.542 1.00 97.06 112 TYR A N 1
ATOM 822 C CA . TYR A 1 112 ? -0.908 -6.635 -17.459 1.00 97.06 112 TYR A CA 1
ATOM 823 C C . TYR A 1 112 ? -1.368 -8.066 -17.143 1.00 97.06 112 TYR A C 1
ATOM 825 O O . TYR A 1 112 ? -1.795 -8.807 -18.037 1.00 97.06 112 TYR A O 1
ATOM 833 N N . VAL A 1 113 ? -1.323 -8.427 -15.866 1.00 97.00 113 VAL A N 1
ATOM 834 C CA . VAL A 1 113 ? -1.745 -9.709 -15.303 1.00 97.00 113 VAL A CA 1
ATOM 835 C C . VAL A 1 113 ? -2.725 -9.469 -14.159 1.00 97.00 113 VAL A C 1
ATOM 837 O O . VAL A 1 113 ? -2.479 -8.655 -13.273 1.00 97.00 113 VAL A O 1
ATOM 840 N N . PHE A 1 114 ? -3.840 -10.193 -14.151 1.00 97.19 114 PHE A N 1
ATOM 841 C CA . PHE A 1 114 ? -4.713 -10.242 -12.981 1.00 97.19 114 PHE A CA 1
ATOM 842 C C . PHE A 1 114 ? -4.368 -11.489 -12.173 1.00 97.19 114 PHE A C 1
ATOM 844 O O . PHE A 1 114 ? -4.488 -12.606 -12.677 1.00 97.19 114 PHE A O 1
ATOM 851 N N . LEU A 1 115 ? -3.919 -11.309 -10.932 1.00 94.62 115 LEU A N 1
ATOM 852 C CA . LEU A 1 115 ? -3.535 -12.414 -10.061 1.00 94.62 115 LEU A CA 1
ATOM 853 C C . LEU A 1 115 ? -4.640 -12.676 -9.030 1.00 94.62 115 LEU A C 1
ATOM 855 O O . LEU A 1 115 ? -5.058 -11.739 -8.338 1.00 94.62 115 LEU A O 1
ATOM 859 N N . PRO A 1 116 ? -5.091 -13.933 -8.860 1.00 87.06 116 PRO A N 1
ATOM 860 C CA . PRO A 1 116 ? -5.979 -14.284 -7.758 1.00 87.06 116 PRO A CA 1
ATOM 861 C C . PRO A 1 116 ? -5.379 -13.821 -6.423 1.00 87.06 116 PRO A C 1
ATOM 863 O O . PRO A 1 116 ? -4.164 -13.880 -6.235 1.00 87.06 116 PRO A O 1
ATOM 866 N N . PHE A 1 117 ? -6.223 -13.337 -5.507 1.00 85.69 117 PHE A N 1
ATOM 867 C CA . PHE A 1 117 ? -5.862 -12.732 -4.208 1.00 85.69 117 PHE A CA 1
ATOM 868 C C . PHE A 1 117 ? -5.073 -11.410 -4.250 1.00 85.69 117 PHE A C 1
ATOM 870 O O . PHE A 1 117 ? -5.358 -10.524 -3.451 1.00 85.69 117 PHE A O 1
ATOM 877 N N . LEU A 1 118 ? -4.110 -11.246 -5.161 1.00 90.19 118 LEU A N 1
ATOM 878 C CA . LEU A 1 118 ? -3.241 -10.059 -5.219 1.00 90.19 118 LEU A CA 1
ATOM 879 C C . LEU A 1 118 ? -3.808 -8.909 -6.060 1.00 90.19 118 LEU A C 1
ATOM 881 O O . LEU A 1 118 ? -3.376 -7.766 -5.873 1.00 90.19 118 LEU A O 1
ATOM 885 N N . GLY A 1 119 ? -4.736 -9.211 -6.973 1.00 94.06 119 GLY A N 1
ATOM 886 C CA . GLY A 1 119 ? -5.452 -8.239 -7.793 1.00 94.06 119 GLY A CA 1
ATOM 887 C C . GLY A 1 119 ? -4.728 -7.833 -9.091 1.00 94.06 119 GLY A C 1
ATOM 888 O O . GLY A 1 119 ? -3.897 -8.593 -9.603 1.00 94.06 119 GLY A O 1
ATOM 889 N N . PRO A 1 120 ? -5.064 -6.655 -9.655 1.00 96.81 120 PRO A N 1
ATOM 890 C CA . PRO A 1 120 ? -4.509 -6.163 -10.918 1.00 96.81 120 PRO A CA 1
ATOM 891 C C . PRO A 1 120 ? -3.022 -5.814 -10.771 1.00 96.81 120 PRO A C 1
ATOM 893 O O . PRO A 1 120 ? -2.681 -5.046 -9.874 1.00 96.81 120 PRO A O 1
ATOM 896 N N . ARG A 1 121 ? -2.139 -6.344 -11.635 1.00 97.25 121 ARG A N 1
ATOM 897 C CA . ARG A 1 121 ? -0.697 -6.020 -11.663 1.00 97.25 121 ARG A CA 1
ATOM 898 C C . ARG A 1 121 ? -0.096 -5.987 -13.065 1.00 97.25 121 ARG A C 1
ATOM 900 O O . ARG A 1 121 ? -0.696 -6.444 -14.029 1.00 97.25 121 ARG A O 1
ATOM 907 N N . THR A 1 122 ? 1.109 -5.443 -13.185 1.00 97.62 122 THR A N 1
ATOM 908 C CA . THR A 1 122 ? 1.987 -5.641 -14.352 1.00 97.62 122 THR A CA 1
ATOM 909 C C . THR A 1 122 ? 3.033 -6.716 -14.032 1.00 97.62 122 THR A C 1
ATOM 911 O O . THR A 1 122 ? 3.191 -7.100 -12.867 1.00 97.62 122 THR A O 1
ATOM 914 N N . VAL A 1 123 ? 3.766 -7.227 -15.027 1.00 96.50 123 VAL A N 1
ATOM 915 C CA . VAL A 1 123 ? 4.871 -8.178 -14.779 1.00 96.50 123 VAL A CA 1
ATOM 916 C C . VAL A 1 123 ? 5.921 -7.553 -13.858 1.00 96.50 123 VAL A C 1
ATOM 918 O O . VAL A 1 123 ? 6.332 -8.183 -12.882 1.00 96.50 123 VAL A O 1
ATOM 921 N N . ARG A 1 124 ? 6.301 -6.296 -14.115 1.00 97.44 124 ARG A N 1
ATOM 922 C CA . ARG A 1 124 ? 7.233 -5.551 -13.260 1.00 97.44 124 ARG A CA 1
ATOM 923 C C . ARG A 1 124 ? 6.706 -5.426 -11.838 1.00 97.44 124 ARG A C 1
ATOM 925 O O . ARG A 1 124 ? 7.407 -5.764 -10.891 1.00 97.44 124 ARG A O 1
ATOM 932 N N . ASP A 1 125 ? 5.467 -4.975 -11.678 1.00 97.44 125 ASP A N 1
ATOM 933 C CA . ASP A 1 125 ? 4.899 -4.744 -10.348 1.00 97.44 125 ASP A CA 1
ATOM 934 C C . ASP A 1 125 ? 4.635 -6.064 -9.594 1.00 97.44 125 ASP A C 1
ATOM 936 O O . ASP A 1 125 ? 4.598 -6.072 -8.367 1.00 97.44 125 ASP A O 1
ATOM 940 N N . THR A 1 126 ? 4.510 -7.193 -10.305 1.00 96.06 126 THR A N 1
ATOM 941 C CA . THR A 1 126 ? 4.467 -8.543 -9.711 1.00 96.06 126 THR A CA 1
ATOM 942 C C . THR A 1 126 ? 5.823 -8.950 -9.129 1.00 96.06 126 THR A C 1
ATOM 944 O O . THR A 1 126 ? 5.885 -9.509 -8.036 1.00 96.06 126 THR A O 1
ATOM 947 N N . ALA A 1 127 ? 6.924 -8.646 -9.820 1.00 95.75 127 ALA A N 1
ATOM 948 C CA . ALA A 1 127 ? 8.261 -8.822 -9.255 1.00 95.75 127 ALA A CA 1
ATOM 949 C C . ALA A 1 127 ? 8.512 -7.842 -8.093 1.00 95.75 127 ALA A C 1
ATOM 951 O O . ALA A 1 127 ? 9.119 -8.221 -7.094 1.00 95.75 127 ALA A O 1
ATOM 952 N N . GLY A 1 128 ? 7.983 -6.616 -8.199 1.00 95.94 128 GLY A N 1
ATOM 953 C CA . GLY A 1 128 ? 8.020 -5.594 -7.152 1.00 95.94 128 GLY A CA 1
ATOM 954 C C . GLY A 1 128 ? 7.426 -6.095 -5.843 1.00 95.94 128 GLY A C 1
ATOM 955 O O . GLY A 1 128 ? 8.143 -6.237 -4.856 1.00 95.94 128 GLY A O 1
ATOM 956 N N . ILE A 1 129 ? 6.153 -6.500 -5.878 1.00 94.56 129 ILE A N 1
ATOM 957 C CA . ILE A 1 129 ? 5.461 -6.975 -4.676 1.00 94.56 129 ILE A CA 1
ATOM 958 C C . ILE A 1 129 ? 6.115 -8.215 -4.057 1.00 94.56 129 ILE A C 1
ATOM 960 O O . ILE A 1 129 ? 6.062 -8.381 -2.843 1.00 94.56 129 ILE A O 1
ATOM 964 N N . TYR A 1 130 ? 6.748 -9.088 -4.848 1.00 94.38 130 TYR A N 1
ATOM 965 C CA . TYR A 1 130 ? 7.502 -10.209 -4.284 1.00 94.38 130 TYR A CA 1
ATOM 966 C C . TYR A 1 130 ? 8.639 -9.715 -3.382 1.00 94.38 130 TYR A C 1
ATOM 968 O O . TYR A 1 130 ? 8.801 -10.226 -2.275 1.00 94.38 130 TYR A O 1
ATOM 976 N N . MET A 1 131 ? 9.387 -8.702 -3.827 1.00 94.25 131 MET A N 1
ATOM 977 C CA . MET A 1 131 ? 10.452 -8.092 -3.032 1.00 94.25 131 MET A CA 1
ATOM 978 C C . MET A 1 131 ? 9.893 -7.374 -1.802 1.00 94.25 131 MET A C 1
ATOM 980 O O . MET A 1 131 ? 10.426 -7.552 -0.708 1.00 94.25 131 MET A O 1
ATOM 984 N N . ASP A 1 132 ? 8.794 -6.632 -1.956 1.00 93.81 132 ASP A N 1
ATOM 985 C CA . ASP A 1 132 ? 8.160 -5.918 -0.842 1.00 93.81 132 ASP A CA 1
ATOM 986 C C . ASP A 1 132 ? 7.653 -6.897 0.234 1.00 93.81 132 ASP A C 1
ATOM 988 O O . ASP A 1 132 ? 7.915 -6.712 1.420 1.00 93.81 132 ASP A O 1
ATOM 992 N N . ILE A 1 133 ? 7.004 -7.998 -0.170 1.00 93.00 133 ILE A N 1
ATOM 993 C CA . ILE A 1 133 ? 6.581 -9.064 0.749 1.00 93.00 133 ILE A CA 1
ATOM 994 C C . ILE A 1 133 ? 7.803 -9.719 1.391 1.00 93.00 133 ILE A C 1
ATOM 996 O O . ILE A 1 133 ? 7.815 -9.928 2.601 1.00 93.00 133 ILE A O 1
ATOM 1000 N N . TRP A 1 134 ? 8.837 -10.053 0.617 1.00 94.88 134 TRP A N 1
ATOM 1001 C CA . TRP A 1 134 ? 10.024 -10.724 1.147 1.00 94.88 134 TRP A CA 1
ATOM 1002 C C . TRP A 1 134 ? 10.701 -9.921 2.264 1.00 94.88 134 TRP A C 1
ATOM 1004 O O . TRP A 1 134 ? 11.177 -10.504 3.238 1.00 94.88 134 TRP A O 1
ATOM 1014 N N . PHE A 1 135 ? 10.722 -8.594 2.152 1.00 94.12 135 PHE A N 1
ATOM 1015 C CA . PHE A 1 135 ? 11.308 -7.710 3.161 1.00 94.12 135 PHE A CA 1
ATOM 1016 C C . PHE A 1 135 ? 10.333 -7.242 4.244 1.00 94.12 135 PHE A C 1
ATOM 1018 O O . PHE A 1 135 ? 10.750 -6.550 5.172 1.00 94.12 135 PHE A O 1
ATOM 1025 N N . ASP A 1 136 ? 9.066 -7.652 4.193 1.00 95.12 136 ASP A N 1
ATOM 1026 C CA . ASP A 1 136 ? 8.106 -7.300 5.230 1.00 95.12 136 ASP A CA 1
ATOM 1027 C C . ASP A 1 136 ? 8.480 -7.957 6.576 1.00 95.12 136 ASP A C 1
ATOM 1029 O O . ASP A 1 136 ? 8.536 -9.192 6.667 1.00 95.12 136 ASP A O 1
ATOM 1033 N N . PRO A 1 137 ? 8.690 -7.177 7.655 1.00 93.75 137 PRO A N 1
ATOM 1034 C CA . PRO A 1 137 ? 9.101 -7.711 8.951 1.00 93.75 137 PRO A CA 1
ATOM 1035 C C . PRO A 1 137 ? 8.085 -8.692 9.554 1.00 93.75 137 PRO A C 1
ATOM 1037 O O . PRO A 1 137 ? 8.472 -9.560 10.338 1.00 93.75 137 PRO A O 1
ATOM 1040 N N . VAL A 1 138 ? 6.802 -8.628 9.169 1.00 95.50 138 VAL A N 1
ATOM 1041 C CA . VAL A 1 138 ? 5.777 -9.581 9.624 1.00 95.50 138 VAL A CA 1
ATOM 1042 C C . VAL A 1 138 ? 6.134 -11.011 9.217 1.00 95.50 138 VAL A C 1
ATOM 1044 O O . VAL A 1 138 ? 5.869 -11.945 9.975 1.00 95.50 138 VAL A O 1
ATOM 1047 N N . ASN A 1 139 ? 6.790 -11.215 8.070 1.00 95.44 139 ASN A N 1
ATOM 1048 C CA . ASN A 1 139 ? 7.155 -12.556 7.603 1.00 95.44 139 ASN A CA 1
ATOM 1049 C C . ASN A 1 139 ? 8.192 -13.261 8.483 1.00 95.44 139 ASN A C 1
ATOM 1051 O O . ASN A 1 139 ? 8.227 -14.495 8.519 1.00 95.44 139 ASN A O 1
ATOM 1055 N N . TYR A 1 140 ? 8.958 -12.490 9.252 1.00 95.81 140 TYR A N 1
ATOM 1056 C CA . TYR A 1 140 ? 10.022 -12.978 10.125 1.00 95.81 140 TYR A CA 1
ATOM 1057 C C . TYR A 1 140 ? 9.556 -13.250 11.563 1.00 95.81 140 TYR A C 1
ATOM 1059 O O . TYR A 1 140 ? 10.360 -13.608 12.419 1.00 95.81 140 TYR A O 1
ATOM 1067 N N . ILE A 1 141 ? 8.254 -13.135 11.846 1.00 96.81 141 ILE A N 1
ATOM 1068 C CA . ILE A 1 141 ? 7.678 -13.564 13.124 1.00 96.81 141 ILE A CA 1
ATOM 1069 C C . ILE A 1 141 ? 7.691 -15.100 13.187 1.00 96.81 141 ILE A C 1
ATOM 1071 O O . ILE A 1 141 ? 6.967 -15.766 12.443 1.00 96.81 141 ILE A O 1
ATOM 1075 N N . GLU A 1 142 ? 8.496 -15.660 14.096 1.00 97.81 142 GLU A N 1
ATOM 1076 C CA . GLU A 1 142 ? 8.691 -17.113 14.240 1.00 97.81 142 GLU A CA 1
ATOM 1077 C C . GLU A 1 142 ? 7.404 -17.855 14.627 1.00 97.81 142 GLU A C 1
ATOM 1079 O O . GLU A 1 142 ? 7.123 -18.946 14.125 1.00 97.81 142 GLU A O 1
ATOM 1084 N N . HIS A 1 143 ? 6.589 -17.260 15.505 1.00 98.12 143 HIS A N 1
ATOM 1085 C CA . HIS A 1 143 ? 5.337 -17.868 15.944 1.00 98.12 143 HIS A CA 1
ATOM 1086 C C . HIS A 1 143 ? 4.281 -17.802 14.829 1.00 98.12 143 HIS A C 1
ATOM 1088 O O . HIS A 1 143 ? 3.558 -16.811 14.677 1.00 98.12 143 HIS A O 1
ATOM 1094 N N . VAL A 1 144 ? 4.179 -18.891 14.061 1.00 97.38 144 VAL A N 1
ATOM 1095 C CA . VAL A 1 144 ? 3.317 -19.016 12.871 1.00 97.38 144 VAL A CA 1
ATOM 1096 C C . VAL A 1 144 ? 1.862 -18.580 13.115 1.00 97.38 144 VAL A C 1
ATOM 1098 O O . VAL A 1 144 ? 1.353 -17.807 12.299 1.00 97.38 144 VAL A O 1
ATOM 1101 N N . PRO A 1 145 ? 1.177 -18.977 14.210 1.00 98.12 145 PRO A N 1
ATOM 1102 C CA . PRO A 1 145 ? -0.191 -18.514 14.459 1.00 98.12 145 PRO A CA 1
ATOM 1103 C C . PRO A 1 145 ? -0.305 -16.993 14.631 1.00 98.12 145 PRO A C 1
ATOM 1105 O O . PRO A 1 145 ? -1.273 -16.394 14.160 1.00 98.12 145 PRO A O 1
ATOM 1108 N N . THR A 1 146 ? 0.691 -16.351 15.253 1.00 97.75 146 THR A N 1
ATOM 1109 C CA . THR A 1 146 ? 0.721 -14.886 15.414 1.00 97.75 146 THR A CA 1
ATOM 1110 C C . THR A 1 146 ? 0.946 -14.211 14.071 1.00 97.75 146 THR A C 1
ATOM 1112 O O . THR A 1 146 ? 0.191 -13.314 13.706 1.00 97.75 146 THR A O 1
ATOM 1115 N N . ARG A 1 147 ? 1.935 -14.678 13.301 1.00 97.75 147 ARG A N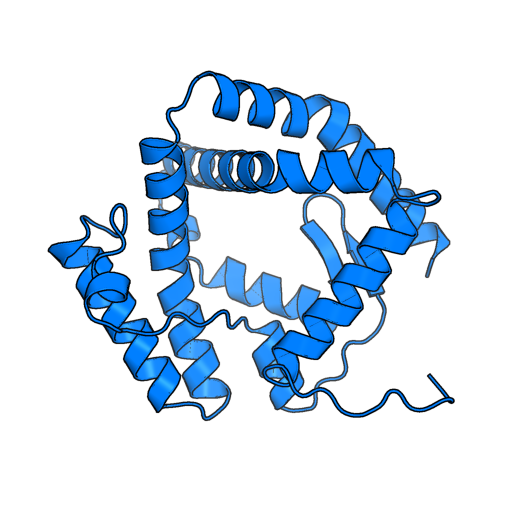 1
ATOM 1116 C CA . ARG A 1 147 ? 2.221 -14.160 11.959 1.00 97.75 147 ARG A CA 1
ATOM 1117 C C . ARG A 1 147 ? 0.990 -14.207 11.056 1.00 97.75 147 ARG A C 1
ATOM 1119 O O . ARG A 1 147 ? 0.633 -13.207 10.440 1.00 97.75 147 ARG A O 1
ATOM 1126 N N . ASN A 1 148 ? 0.331 -15.363 10.995 1.00 97.94 148 ASN A N 1
ATOM 1127 C CA . ASN A 1 148 ? -0.839 -15.552 10.143 1.00 97.94 148 ASN A CA 1
ATOM 1128 C C . ASN A 1 148 ? -2.013 -14.674 10.599 1.00 97.94 148 ASN A C 1
ATOM 1130 O O . ASN A 1 148 ? -2.703 -14.107 9.758 1.00 97.94 148 ASN A O 1
ATOM 1134 N N . SER A 1 149 ? -2.205 -14.510 11.913 1.00 97.88 149 SER A N 1
ATOM 1135 C CA . SER A 1 149 ? -3.218 -13.596 12.460 1.00 97.88 149 SER A CA 1
ATOM 1136 C C . SER A 1 149 ? -2.955 -12.140 12.063 1.00 97.88 149 SER A C 1
ATOM 1138 O O . SER A 1 149 ? -3.883 -11.446 11.662 1.00 97.88 149 SER A O 1
ATOM 1140 N N . ILE A 1 150 ? -1.700 -11.681 12.110 1.00 97.56 150 ILE A N 1
ATOM 1141 C CA . ILE A 1 150 ? -1.331 -10.316 11.702 1.00 97.56 150 ILE A CA 1
ATOM 1142 C C . ILE A 1 150 ? -1.606 -10.101 10.210 1.00 97.56 150 ILE A C 1
ATOM 1144 O O . ILE A 1 150 ? -2.206 -9.093 9.839 1.00 97.56 150 ILE A O 1
ATOM 1148 N N . TRP A 1 151 ? -1.237 -11.061 9.357 1.00 97.38 151 TRP A N 1
ATOM 1149 C CA . TRP A 1 151 ? -1.565 -11.012 7.929 1.00 97.38 151 TRP A CA 1
ATOM 1150 C C . TRP A 1 151 ? -3.074 -11.005 7.675 1.00 97.38 151 TRP A C 1
ATOM 1152 O O . TRP A 1 151 ? -3.546 -10.218 6.858 1.00 97.38 151 TRP A O 1
ATOM 1162 N N . ALA A 1 152 ? -3.839 -11.832 8.392 1.00 97.56 152 ALA A N 1
ATOM 1163 C CA . ALA A 1 152 ? -5.293 -11.862 8.272 1.00 97.56 152 ALA A CA 1
ATOM 1164 C C . ALA A 1 152 ? -5.911 -10.505 8.636 1.00 97.56 152 ALA A C 1
ATOM 1166 O O . ALA A 1 152 ? -6.699 -9.969 7.860 1.00 97.56 152 ALA A O 1
ATOM 1167 N N . VAL A 1 153 ? -5.499 -9.908 9.760 1.00 98.12 153 VAL A N 1
ATOM 1168 C CA . VAL A 1 153 ? -5.949 -8.567 10.165 1.00 98.12 153 VAL A CA 1
ATOM 1169 C C . VAL A 1 153 ? -5.586 -7.530 9.106 1.00 98.12 153 VAL A C 1
ATOM 1171 O O . VAL A 1 153 ? -6.434 -6.719 8.746 1.00 98.12 153 VAL A O 1
ATOM 1174 N N . ARG A 1 154 ? -4.367 -7.577 8.552 1.00 97.69 154 ARG A N 1
ATOM 1175 C CA . ARG A 1 154 ? -3.940 -6.660 7.486 1.00 97.69 154 ARG A CA 1
ATOM 1176 C C . ARG A 1 154 ? -4.845 -6.747 6.260 1.00 97.69 154 ARG A C 1
ATOM 1178 O O . ARG A 1 154 ? -5.292 -5.718 5.764 1.00 97.69 154 ARG A O 1
ATOM 1185 N N . VAL A 1 155 ? -5.118 -7.961 5.784 1.00 96.88 155 VAL A N 1
ATOM 1186 C CA . VAL A 1 155 ? -5.950 -8.199 4.595 1.00 96.88 155 VAL A CA 1
ATOM 1187 C C . VAL A 1 155 ? -7.395 -7.767 4.839 1.00 96.88 155 VAL A C 1
ATOM 1189 O O . VAL A 1 155 ? -7.971 -7.079 3.999 1.00 96.88 155 VAL A O 1
ATOM 1192 N N . VAL A 1 156 ? -7.970 -8.117 5.992 1.00 98.25 156 VAL A N 1
ATOM 1193 C CA . VAL A 1 156 ? -9.347 -7.741 6.348 1.00 98.25 156 VAL A CA 1
ATOM 1194 C C . VAL A 1 156 ? -9.486 -6.226 6.475 1.00 98.25 156 VAL A C 1
ATOM 1196 O O . VAL A 1 156 ? -10.396 -5.656 5.881 1.00 98.25 156 VAL A O 1
ATOM 1199 N N . ASN A 1 157 ? -8.558 -5.566 7.174 1.00 98.44 157 ASN A N 1
ATOM 1200 C CA . ASN A 1 157 ? -8.553 -4.112 7.328 1.00 98.44 157 ASN A CA 1
ATOM 1201 C C . ASN A 1 157 ? -8.369 -3.396 5.978 1.00 98.44 157 ASN A C 1
ATOM 1203 O O . ASN A 1 157 ? -9.077 -2.437 5.685 1.00 98.44 157 ASN A O 1
ATOM 1207 N N . LEU A 1 158 ? -7.469 -3.887 5.115 1.00 96.62 158 LEU A N 1
ATOM 1208 C CA . LEU A 1 158 ? -7.316 -3.356 3.758 1.00 96.62 158 LEU A CA 1
ATOM 1209 C C . LEU A 1 158 ? -8.620 -3.480 2.964 1.00 96.62 158 LEU A C 1
ATOM 1211 O O . LEU A 1 158 ? -9.046 -2.516 2.332 1.00 96.62 158 LEU A O 1
ATOM 1215 N N . ARG A 1 159 ? -9.275 -4.646 3.004 1.00 97.50 159 ARG A N 1
ATOM 1216 C CA . ARG A 1 159 ? -10.530 -4.843 2.275 1.00 97.50 159 ARG A CA 1
ATOM 1217 C C . ARG A 1 159 ? -11.657 -3.974 2.829 1.00 97.50 159 ARG A C 1
ATOM 1219 O O . ARG A 1 159 ? -12.417 -3.440 2.026 1.00 97.50 159 ARG A O 1
ATOM 1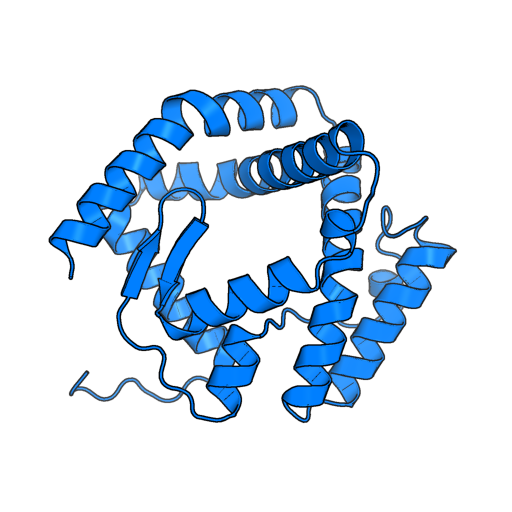226 N N . ALA A 1 160 ? -11.733 -3.797 4.150 1.00 98.25 160 ALA A N 1
ATOM 1227 C CA . ALA A 1 160 ? -12.708 -2.926 4.807 1.00 98.25 160 ALA A CA 1
ATOM 1228 C C . ALA A 1 160 ? -12.574 -1.473 4.330 1.00 98.25 160 ALA A C 1
ATOM 1230 O O . ALA A 1 160 ? -13.545 -0.896 3.843 1.00 98.25 160 ALA A O 1
ATOM 1231 N N . ASN A 1 161 ? -11.347 -0.942 4.304 1.00 97.44 161 ASN A N 1
ATOM 1232 C CA . ASN A 1 161 ? -11.053 0.394 3.772 1.00 97.44 161 ASN A CA 1
ATOM 1233 C C . ASN A 1 161 ? -11.438 0.565 2.286 1.00 97.44 161 ASN A C 1
ATOM 1235 O O . ASN A 1 161 ? -11.671 1.682 1.828 1.00 97.44 161 ASN A O 1
ATOM 1239 N N . LEU A 1 162 ? -11.517 -0.531 1.522 1.00 96.44 162 LEU A N 1
ATOM 1240 C CA . LEU A 1 162 ? -11.899 -0.526 0.106 1.00 96.44 162 LEU A CA 1
ATOM 1241 C C . LEU A 1 162 ? -13.407 -0.707 -0.132 1.00 96.44 162 LEU A C 1
ATOM 1243 O O . LEU A 1 162 ? -13.850 -0.555 -1.271 1.00 96.44 162 LEU A O 1
ATOM 1247 N N . LEU A 1 163 ? -14.212 -1.015 0.893 1.00 97.69 163 LEU A N 1
ATOM 1248 C CA . LEU A 1 163 ? -15.660 -1.222 0.739 1.00 97.69 163 LEU A CA 1
ATOM 1249 C C . LEU A 1 163 ? -16.394 -0.009 0.135 1.00 97.69 163 LEU A C 1
ATOM 1251 O O . LEU A 1 163 ? -17.242 -0.228 -0.732 1.00 97.69 163 LEU A O 1
ATOM 1255 N N . PRO A 1 164 ? -16.107 1.254 0.521 1.00 96.44 164 PRO A N 1
ATOM 1256 C CA . PRO A 1 164 ? -16.794 2.405 -0.065 1.00 96.44 164 PRO A CA 1
ATOM 1257 C C . PRO A 1 164 ? -16.501 2.564 -1.560 1.00 96.44 164 PRO A C 1
ATOM 1259 O O . PRO A 1 164 ? -17.418 2.782 -2.348 1.00 96.44 164 PRO A O 1
ATOM 1262 N N . ALA A 1 165 ? -15.236 2.409 -1.959 1.00 94.62 165 ALA A N 1
ATOM 1263 C CA . ALA A 1 165 ? -14.830 2.505 -3.358 1.00 94.62 165 ALA A CA 1
ATOM 1264 C C . ALA A 1 165 ? -15.416 1.360 -4.198 1.00 94.62 165 ALA A C 1
ATOM 1266 O O . ALA A 1 165 ? -15.883 1.589 -5.309 1.00 94.62 165 ALA A O 1
ATOM 1267 N N . ASP A 1 166 ? -15.446 0.143 -3.653 1.00 94.31 166 ASP A N 1
ATOM 1268 C CA . ASP A 1 166 ? -16.033 -1.021 -4.320 1.00 94.31 166 ASP A CA 1
ATOM 1269 C C . ASP A 1 166 ? -17.523 -0.821 -4.626 1.00 94.31 166 ASP A C 1
ATOM 1271 O O . ASP A 1 166 ? -17.941 -1.085 -5.749 1.00 94.31 166 ASP A O 1
ATOM 1275 N N . LYS A 1 167 ? -18.302 -0.261 -3.687 1.00 94.50 167 LYS A N 1
ATOM 1276 C CA . LYS A 1 167 ? -19.720 0.075 -3.920 1.00 94.50 167 LYS A CA 1
ATOM 1277 C C . LYS A 1 167 ? -19.899 1.058 -5.077 1.00 94.50 167 LYS A C 1
ATOM 1279 O O . LYS A 1 167 ? -20.732 0.834 -5.946 1.00 94.50 167 LYS A O 1
ATOM 1284 N N . VAL A 1 168 ? -19.082 2.114 -5.125 1.00 94.75 168 VAL A N 1
ATOM 1285 C CA . VAL A 1 168 ? -19.128 3.100 -6.219 1.00 94.75 168 VAL A CA 1
ATOM 1286 C C . VAL A 1 168 ? -18.838 2.439 -7.567 1.00 94.75 168 VAL A C 1
ATOM 1288 O O . VAL A 1 168 ? -19.517 2.720 -8.551 1.00 94.75 168 VAL A O 1
ATOM 1291 N N . ILE A 1 169 ? -17.846 1.547 -7.623 1.00 93.62 169 ILE A N 1
ATOM 1292 C CA . ILE A 1 169 ? -17.500 0.831 -8.854 1.00 93.62 169 ILE A CA 1
ATOM 1293 C C . ILE 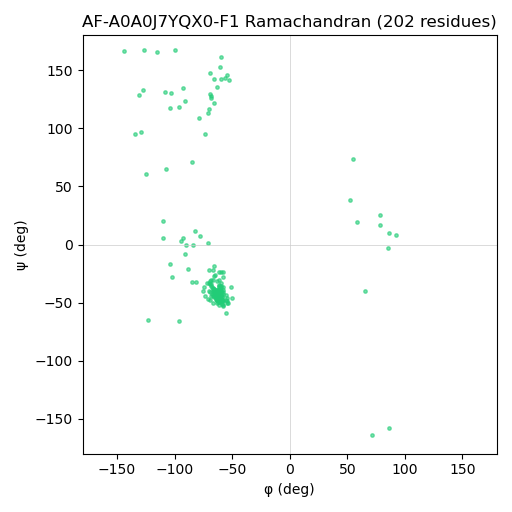A 1 169 ? -18.629 -0.120 -9.265 1.00 93.62 169 ILE A C 1
ATOM 1295 O O . ILE A 1 169 ? -18.980 -0.155 -10.440 1.00 93.62 169 ILE A O 1
ATOM 1299 N N . GLU A 1 170 ? -19.206 -0.868 -8.324 1.00 92.25 170 GLU A N 1
ATOM 1300 C CA . GLU A 1 170 ? -20.327 -1.782 -8.586 1.00 92.25 170 GLU A CA 1
ATOM 1301 C C . GLU A 1 170 ? -21.560 -1.060 -9.141 1.00 92.25 170 GLU A C 1
ATOM 1303 O O . GLU A 1 170 ? -22.250 -1.603 -10.000 1.00 92.25 170 GLU A O 1
ATOM 1308 N N . GLU A 1 171 ? -21.821 0.165 -8.687 1.00 92.06 171 GLU A N 1
ATOM 1309 C CA . GLU A 1 171 ? -22.958 0.968 -9.143 1.00 92.06 171 GLU A CA 1
ATOM 1310 C C . GLU A 1 171 ? -22.695 1.688 -10.477 1.00 92.06 171 GLU A C 1
ATOM 1312 O O . GLU A 1 171 ? -23.626 1.891 -11.258 1.00 92.06 171 GLU A O 1
ATOM 1317 N N . ALA A 1 172 ? -21.448 2.090 -10.749 1.00 88.69 172 ALA A N 1
ATOM 1318 C CA . ALA A 1 172 ? -21.115 2.956 -11.883 1.00 88.69 172 ALA A CA 1
ATOM 1319 C C . ALA A 1 172 ? -20.502 2.231 -13.094 1.00 88.69 172 ALA A C 1
ATOM 1321 O O . ALA A 1 172 ? -20.619 2.719 -14.222 1.00 88.69 172 ALA A O 1
ATOM 1322 N N . ALA A 1 173 ? -19.810 1.105 -12.897 1.00 90.56 173 ALA A N 1
ATOM 1323 C CA . ALA A 1 173 ? -19.047 0.453 -13.957 1.00 90.56 173 ALA A CA 1
ATOM 1324 C C . ALA A 1 173 ? -19.885 -0.589 -14.715 1.00 90.56 173 ALA A C 1
ATOM 1326 O O . ALA A 1 173 ? -20.352 -1.569 -14.143 1.00 90.56 173 ALA A O 1
ATOM 1327 N N . LEU A 1 174 ? -19.994 -0.431 -16.040 1.00 91.56 174 LEU A N 1
ATOM 1328 C CA . LEU A 1 174 ? -20.605 -1.441 -16.921 1.00 91.56 174 LEU A CA 1
ATOM 1329 C C . LEU A 1 174 ? -19.758 -2.722 -17.021 1.00 91.56 174 LEU A C 1
ATOM 1331 O O . LEU A 1 174 ? -20.299 -3.819 -17.118 1.00 91.56 174 LEU A O 1
ATOM 1335 N N . ASP A 1 175 ? -18.430 -2.576 -17.006 1.00 94.75 175 ASP A N 1
ATOM 1336 C CA . ASP A 1 175 ? -17.458 -3.671 -16.950 1.00 94.75 175 ASP A CA 1
ATOM 1337 C C . ASP A 1 175 ? -16.467 -3.385 -15.814 1.00 94.75 175 ASP A C 1
ATOM 1339 O O . ASP A 1 175 ? -15.501 -2.630 -15.979 1.00 94.75 175 ASP A O 1
ATOM 1343 N N . LYS A 1 176 ? -16.734 -3.983 -14.646 1.00 94.38 176 LYS A N 1
ATOM 1344 C CA . LYS A 1 176 ? -15.942 -3.812 -13.419 1.00 94.38 176 LYS A CA 1
ATOM 1345 C C . LYS A 1 176 ? -14.474 -4.200 -13.624 1.00 94.38 176 LYS A C 1
ATOM 1347 O O . LYS A 1 176 ? -13.589 -3.472 -13.176 1.00 94.38 176 LYS A O 1
ATOM 1352 N N . TYR A 1 177 ? -14.198 -5.280 -14.358 1.00 95.06 177 TYR A N 1
ATOM 1353 C CA . TYR A 1 177 ? -12.827 -5.715 -14.637 1.00 95.06 177 TYR A CA 1
ATOM 1354 C C . TYR A 1 177 ? -12.059 -4.672 -15.455 1.00 95.06 177 TYR A C 1
ATOM 1356 O O . TYR A 1 177 ? -10.955 -4.281 -15.068 1.00 95.06 177 TYR A O 1
ATOM 1364 N N . SER A 1 178 ? -12.636 -4.196 -16.564 1.00 95.81 178 SER A N 1
ATOM 1365 C CA . SER A 1 178 ? -11.963 -3.206 -17.417 1.00 95.81 178 SER A CA 1
ATOM 1366 C C . SER A 1 178 ? -11.725 -1.896 -16.668 1.00 95.81 178 SER A C 1
ATOM 1368 O O . SER A 1 178 ? -10.629 -1.343 -16.748 1.00 95.81 178 S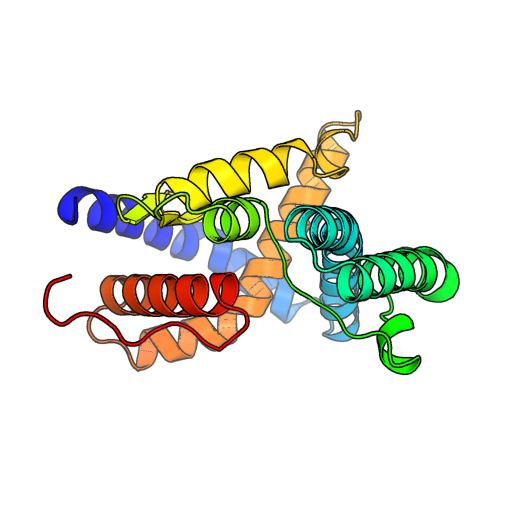ER A O 1
ATOM 1370 N N . TYR A 1 179 ? -12.699 -1.451 -15.866 1.00 95.38 179 TYR A N 1
ATOM 1371 C CA . TYR A 1 179 ? -12.548 -0.269 -15.019 1.00 95.38 179 TYR A CA 1
ATOM 1372 C C . TYR A 1 179 ? -11.384 -0.415 -14.027 1.00 95.38 179 TYR A C 1
ATOM 1374 O O . TYR A 1 179 ? -10.523 0.460 -13.947 1.00 95.38 179 TYR A O 1
ATOM 1382 N N . ILE A 1 180 ? -11.313 -1.542 -13.307 1.00 95.44 180 ILE A N 1
ATOM 1383 C CA . ILE A 1 180 ? -10.240 -1.814 -12.338 1.00 95.44 180 ILE A CA 1
ATOM 1384 C C . ILE A 1 180 ? -8.873 -1.885 -13.027 1.00 95.44 180 ILE A C 1
ATOM 1386 O O . ILE A 1 180 ? -7.902 -1.325 -12.516 1.00 95.44 180 ILE A O 1
ATOM 1390 N N . ARG A 1 181 ? -8.779 -2.551 -14.185 1.00 96.56 181 ARG A N 1
ATOM 1391 C CA . ARG A 1 181 ? -7.541 -2.623 -14.974 1.00 96.56 181 ARG A CA 1
ATOM 1392 C C . ARG A 1 181 ? -7.051 -1.230 -15.354 1.00 96.56 181 ARG A C 1
ATOM 1394 O O . ARG A 1 181 ? -5.886 -0.912 -15.122 1.00 96.56 181 ARG A O 1
ATOM 1401 N N . ASP A 1 182 ? -7.925 -0.420 -15.937 1.00 95.69 182 ASP A N 1
ATOM 1402 C CA . ASP A 1 182 ? -7.544 0.875 -16.492 1.00 95.69 182 ASP A CA 1
ATOM 1403 C C . ASP A 1 182 ? -7.191 1.866 -15.372 1.00 95.69 182 ASP A C 1
ATOM 1405 O O . ASP A 1 182 ? -6.173 2.558 -15.462 1.00 95.69 182 ASP A O 1
ATOM 1409 N N . ALA A 1 183 ? -7.955 1.857 -14.272 1.00 95.44 183 ALA A N 1
ATOM 1410 C CA . ALA A 1 183 ? -7.652 2.629 -13.070 1.00 95.44 183 ALA A CA 1
ATOM 1411 C C . ALA A 1 183 ? -6.305 2.220 -12.454 1.00 95.44 183 ALA A C 1
ATOM 1413 O O . ALA A 1 183 ? -5.500 3.083 -12.100 1.00 95.44 183 ALA A O 1
ATOM 1414 N N . TYR A 1 184 ? -6.021 0.915 -12.373 1.00 96.38 184 TYR A N 1
ATOM 1415 C CA . TYR A 1 184 ? -4.742 0.413 -11.877 1.00 96.38 184 TYR A CA 1
ATOM 1416 C C . TYR A 1 184 ? -3.570 0.892 -12.741 1.00 96.38 184 TYR A C 1
ATOM 1418 O O . TYR A 1 184 ? -2.628 1.478 -12.210 1.00 96.38 184 TYR A O 1
ATOM 1426 N N . LEU A 1 185 ? -3.628 0.690 -14.062 1.00 97.06 185 LEU A N 1
ATOM 1427 C CA . LEU A 1 185 ? -2.547 1.081 -14.976 1.00 97.06 185 LEU A CA 1
ATOM 1428 C C . LEU A 1 185 ? -2.320 2.597 -14.967 1.00 97.06 185 LEU A C 1
ATOM 1430 O O . LEU A 1 185 ? -1.178 3.057 -14.933 1.00 97.06 185 LEU A O 1
ATOM 1434 N N . GLN A 1 186 ? -3.398 3.385 -14.936 1.00 95.75 186 GLN A N 1
ATOM 1435 C CA . GLN A 1 186 ? -3.301 4.836 -14.810 1.00 95.75 186 GLN A CA 1
ATOM 1436 C C . GLN A 1 186 ? -2.633 5.245 -13.494 1.00 95.75 186 GLN A C 1
ATOM 1438 O O . GLN A 1 186 ? -1.714 6.065 -13.514 1.00 95.75 186 GLN A O 1
ATOM 1443 N N . ASN A 1 187 ? -3.056 4.662 -12.370 1.00 95.94 187 ASN A N 1
ATOM 1444 C CA . ASN A 1 187 ? -2.487 4.964 -11.062 1.00 95.94 187 ASN A CA 1
ATOM 1445 C C . ASN A 1 187 ? -1.005 4.566 -10.980 1.00 95.94 187 ASN A C 1
ATOM 1447 O O . ASN A 1 187 ? -0.180 5.369 -10.560 1.00 95.94 187 ASN A O 1
ATOM 1451 N N . ARG A 1 188 ? -0.632 3.367 -11.446 1.00 96.31 188 ARG A N 1
ATOM 1452 C CA . ARG A 1 188 ? 0.770 2.908 -11.457 1.00 96.31 188 ARG A CA 1
ATOM 1453 C C . ARG A 1 188 ? 1.669 3.795 -12.291 1.00 96.31 188 ARG A C 1
ATOM 1455 O O . ARG A 1 188 ? 2.770 4.123 -11.864 1.00 96.31 188 ARG A O 1
ATOM 1462 N N . ARG A 1 189 ? 1.198 4.204 -13.467 1.00 95.19 189 ARG A N 1
ATOM 1463 C CA . ARG A 1 189 ? 1.926 5.155 -14.301 1.00 95.19 189 ARG A CA 1
ATOM 1464 C C . ARG A 1 189 ? 2.108 6.480 -13.571 1.00 95.19 189 ARG A C 1
ATOM 1466 O O . ARG A 1 189 ? 3.196 7.029 -13.587 1.00 95.19 189 ARG A O 1
ATOM 1473 N N . ASN A 1 190 ? 1.067 6.977 -12.913 1.00 95.88 190 ASN A N 1
ATOM 1474 C CA . ASN A 1 190 ? 1.155 8.212 -12.147 1.00 95.88 190 ASN A CA 1
ATOM 1475 C C . ASN A 1 190 ? 2.190 8.126 -11.013 1.00 95.88 190 ASN A C 1
ATOM 1477 O O . ASN A 1 190 ? 2.986 9.043 -10.860 1.00 95.88 190 ASN A O 1
ATOM 1481 N N . LEU A 1 191 ? 2.197 7.013 -10.278 1.00 96.38 191 LEU A N 1
ATOM 1482 C CA . LEU A 1 191 ? 3.123 6.743 -9.177 1.00 96.38 191 LEU A CA 1
ATOM 1483 C C . LEU A 1 191 ? 4.590 6.704 -9.640 1.00 96.38 191 LEU A C 1
ATOM 1485 O O . LEU A 1 191 ? 5.407 7.455 -9.133 1.00 96.38 191 LEU A O 1
ATOM 1489 N N . VAL A 1 192 ? 4.903 5.949 -10.701 1.00 96.19 192 VAL A N 1
ATOM 1490 C CA . VAL A 1 192 ? 6.275 5.857 -11.257 1.00 96.19 192 VAL A CA 1
ATOM 1491 C C . VAL A 1 192 ? 6.851 7.216 -11.682 1.00 96.19 192 VAL A C 1
ATOM 1493 O O . VAL A 1 192 ? 8.067 7.391 -11.697 1.00 96.19 192 VAL A O 1
ATOM 1496 N N . TYR A 1 193 ? 5.992 8.164 -12.065 1.00 95.44 193 TYR A N 1
ATOM 1497 C CA . TYR A 1 193 ? 6.388 9.492 -12.538 1.00 95.44 193 TYR A CA 1
ATOM 1498 C C . TYR A 1 193 ? 6.042 10.618 -11.553 1.00 95.44 193 TYR A C 1
ATO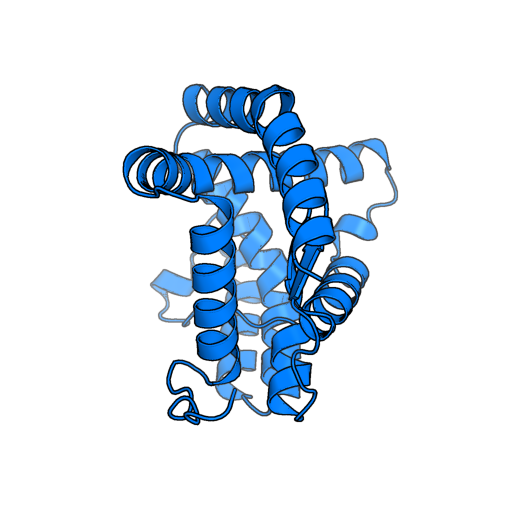M 1500 O O . TYR A 1 193 ? 5.944 11.773 -11.972 1.00 95.44 193 TYR A O 1
ATOM 1508 N N . ASP A 1 194 ? 5.823 10.311 -10.272 1.00 94.06 194 ASP A N 1
ATOM 1509 C CA . ASP A 1 194 ? 5.574 11.309 -9.220 1.00 94.06 194 ASP A CA 1
ATOM 1510 C C . ASP A 1 194 ? 4.442 12.299 -9.546 1.00 94.06 194 ASP A C 1
ATOM 1512 O O . ASP A 1 194 ? 4.529 13.501 -9.288 1.00 94.06 194 ASP A O 1
ATOM 1516 N N . GLY A 1 195 ? 3.367 11.819 -10.172 1.00 93.69 195 GLY A N 1
ATOM 1517 C CA . GLY A 1 195 ? 2.238 12.669 -10.554 1.00 93.69 195 GLY A CA 1
ATOM 1518 C C . GLY A 1 195 ? 2.385 13.387 -11.898 1.00 93.69 195 GLY A C 1
ATOM 1519 O O . GLY A 1 195 ? 1.448 14.059 -12.328 1.00 93.69 195 GLY A O 1
ATOM 1520 N N . ASN A 1 196 ? 3.525 13.252 -12.583 1.00 93.12 196 ASN A N 1
ATOM 1521 C CA . ASN A 1 196 ? 3.798 13.926 -13.854 1.00 93.12 196 ASN A CA 1
ATOM 1522 C C . ASN A 1 196 ? 4.181 12.941 -14.975 1.00 93.12 196 ASN A C 1
ATOM 1524 O O . ASN A 1 196 ? 5.289 13.006 -15.521 1.00 93.12 196 ASN A O 1
ATOM 1528 N N . PRO A 1 197 ? 3.292 11.994 -15.330 1.00 92.12 197 PRO A N 1
ATOM 1529 C CA . PRO A 1 197 ? 3.600 11.015 -16.355 1.00 92.12 197 PRO A CA 1
ATOM 1530 C C . PRO A 1 197 ? 3.667 11.670 -17.745 1.00 92.12 197 PRO A C 1
ATOM 1532 O O . PRO A 1 197 ? 2.899 12.595 -18.028 1.00 92.12 197 PRO A O 1
ATOM 1535 N N . PRO A 1 198 ? 4.523 11.175 -18.659 1.00 88.06 198 PRO A N 1
ATOM 1536 C CA . PRO A 1 198 ? 4.605 11.714 -20.015 1.00 88.06 198 PRO A CA 1
ATOM 1537 C C . PRO A 1 198 ? 3.248 11.597 -20.738 1.00 88.06 198 PRO A C 1
ATOM 1539 O O . PRO A 1 198 ? 2.403 10.792 -20.341 1.00 88.06 198 PRO A O 1
ATOM 1542 N N . PRO A 1 199 ? 2.978 12.339 -21.820 1.00 83.12 199 PRO A N 1
ATOM 1543 C CA . PRO A 1 199 ? 1.798 12.083 -22.651 1.00 83.12 199 PRO A CA 1
ATOM 1544 C C . PRO A 1 199 ? 1.769 10.616 -23.115 1.00 83.12 199 PRO A C 1
ATOM 1546 O O . PRO A 1 199 ? 2.827 10.015 -23.299 1.00 83.12 199 PRO A O 1
ATOM 1549 N N . ARG A 1 200 ? 0.587 10.003 -23.258 1.00 72.56 200 ARG A N 1
ATOM 1550 C CA . ARG A 1 200 ? 0.503 8.682 -23.909 1.00 72.56 200 ARG A CA 1
ATOM 1551 C C . ARG A 1 200 ? 0.847 8.865 -25.388 1.00 72.56 200 ARG A C 1
ATOM 1553 O O . ARG A 1 200 ? 0.243 9.718 -26.040 1.00 72.56 200 ARG A O 1
ATOM 1560 N N . SER A 1 201 ? 1.816 8.108 -25.898 1.00 62.25 201 SER A N 1
ATOM 1561 C CA . SER A 1 201 ? 2.011 7.960 -27.341 1.00 62.25 201 SER A CA 1
ATOM 1562 C C . SER A 1 201 ? 0.732 7.378 -27.938 1.00 62.25 201 SER A C 1
ATOM 1564 O O . SER A 1 201 ? 0.092 6.533 -27.322 1.00 62.25 201 SER A O 1
ATOM 1566 N N . LEU A 1 202 ? 0.339 7.827 -29.131 1.00 52.09 202 LEU A N 1
ATOM 1567 C CA . LEU A 1 202 ? -0.844 7.305 -29.832 1.00 52.09 202 LEU A CA 1
ATOM 1568 C C . LEU A 1 202 ? -0.640 5.873 -30.372 1.00 52.09 202 LEU A C 1
ATOM 1570 O O . LEU A 1 202 ? -1.553 5.334 -30.991 1.00 52.09 202 LEU A O 1
ATOM 1574 N N . ASP A 1 203 ? 0.534 5.284 -30.130 1.00 48.81 203 ASP A N 1
ATOM 1575 C CA . ASP A 1 203 ? 0.999 4.026 -30.718 1.00 48.81 203 ASP A CA 1
ATOM 1576 C C . ASP A 1 203 ? 1.067 2.854 -29.708 1.00 48.81 203 ASP A C 1
ATOM 1578 O O . ASP A 1 203 ? 1.542 1.780 -30.082 1.00 48.81 203 ASP A O 1
ATOM 1582 N N . ASP A 1 204 ? 0.607 3.042 -28.460 1.00 44.31 204 ASP A N 1
ATOM 1583 C CA . ASP A 1 204 ? 0.575 2.011 -27.398 1.00 44.31 204 ASP A CA 1
ATOM 1584 C C . ASP A 1 204 ? -0.803 1.340 -27.234 1.00 44.31 204 ASP A C 1
ATOM 1586 O O . ASP A 1 204 ? -1.826 2.068 -27.180 1.00 44.31 204 ASP A O 1
#

Secondary structure (DSSP, 8-state):
-HHHHHHHHHHHHHHIIIIIHHHHHHHHHHS-HHHHHHHHHHHHHHHHHHHHHHHHHTT-HHHHHHHHHHHHHHHHTTTTTTS-HHHHTT-------HHHHHHHTT----SEEEETTTEEEEHHHHHHHHHHHHH-GGGG-S-HHHHHHHHHHHHHHHHHHHHHHHHHHHHH-SSHHHHHHHHHHHHHHHHHTTT-PPPPPTT-

pLDDT: mean 95.16, std 6.79, range [44.31, 98.44]

Sequence (204 aa):
IEGFNRAMYDVHDGLDTVILKPVATGYDAVTPDLIQTGVTNFFANISDIMTAANNLFQGKPKQAVSDLGRVAVNSTIGILGIFDAASGMGLEKHDEDFGQTMGVWGVGEGAYVFLPFLGPRTVRDTAGIYMDIWFDPVNYIEHVPTRNSIWAVRVVNLRANLLPADKVIEEAALDKYSYIRDAYLQNRRNLVYDGNPPPRSLDD

Nearest PDB structures (foldseek):
  5nuo-assembly1_D  TM=8.601E-01  e=1.846E-10  Klebsiella pneumoniae
  5nuq-assembly1_H  TM=8.447E-01  e=1.846E-10  Serratia marcescens
  8i8x-assembly1_D  TM=8.082E-01  e=9.390E-10  Escherichia coli K-12
  8i8r-assembly1_D  TM=8.491E-01  e=4.299E-09  Escherichia coli K-12